Protein AF-G2HG05-F1 (afdb_monomer_lite)

Radius of gyration: 32.2 Å; chains: 1; bounding box: 58×94×89 Å

Organism: Pan troglodytes (NCBI:txid9598)

Secondary structure (DSSP, 8-state):
------------------S----------PPP-TTTSGGGS--SSPPPP-HHHHHHHHHHHHHHSPPHHHHHHHHHHHHHHHHHHHHHHH--TT----EEEEEEEHHHHHT---TT--EEEEEEEESS---HHHHHHHHHHHHHHHHHH-TTS--EEEEETTEEEEE-SS-EEEEEEE---GGG---

Foldseek 3Di:
DDDDDDDDDDDDDDDPDDPDPDDPPDDDDDDDDCVVPVVVPPDPDDDDDCPVVVVVVVVVCVQFAADPVLVVVLVVVVVLLCVLVVCCQVPVDPPPWHWDDKDWDDCNVVVNHTYPASETEMETATPDPPDLVSQVSVQVSSVVSSCVVPVPFDWDWDDDGQKIWIDGPRHIYIYGYDNDDPPPPDD

InterPro domains:
  IPR006561 DZF domain [PS51703] (24-187)
  IPR043519 Nucleotidyltransferase superfamily [G3DSA:3.30.460.10] (66-186)
  IPR043519 Nucleotidyltransferase superfamily [SSF81301] (61-150)
  IPR049401 DZF domain, N-terminal [PF07528] (22-157)
  IPR052134 Interleukin enhancer-binding factor 2 [PTHR46447] (1-173)

Structure (mmCIF, N/CA/C/O backbone):
data_AF-G2HG05-F1
#
_entry.id   AF-G2HG05-F1
#
loop_
_atom_site.group_PDB
_atom_site.id
_atom_site.type_symbol
_atom_site.label_atom_id
_atom_site.label_alt_id
_atom_site.label_comp_id
_atom_site.label_asym_id
_atom_site.label_entity_id
_atom_site.label_seq_id
_atom_site.pdbx_PDB_ins_code
_atom_site.Cartn_x
_atom_site.Cartn_y
_atom_site.Cartn_z
_atom_site.occupancy
_atom_site.B_iso_or_equiv
_atom_site.auth_seq_id
_atom_site.auth_comp_id
_atom_site.auth_asym_id
_atom_site.auth_atom_id
_atom_site.pdbx_PDB_model_num
ATOM 1 N N . MET A 1 1 ? -24.492 -73.299 -61.926 1.00 35.44 1 MET A N 1
ATOM 2 C CA . MET A 1 1 ? -25.380 -74.267 -61.246 1.00 35.44 1 MET A CA 1
ATOM 3 C C . MET A 1 1 ? -25.679 -73.757 -59.841 1.00 35.44 1 MET A C 1
ATOM 5 O O . MET A 1 1 ? -24.726 -73.378 -59.184 1.00 35.44 1 MET A O 1
ATOM 9 N N . ARG A 1 2 ? -26.974 -73.731 -59.462 1.00 42.47 2 ARG A N 1
ATOM 10 C CA . ARG A 1 2 ? -27.576 -73.927 -58.113 1.00 42.47 2 ARG A CA 1
ATOM 11 C C . ARG A 1 2 ? -26.837 -73.262 -56.928 1.00 42.47 2 ARG A C 1
ATOM 13 O O . ARG A 1 2 ? -25.759 -73.705 -56.580 1.00 42.47 2 ARG A O 1
ATOM 20 N N . GLY A 1 3 ? -27.307 -72.191 -56.284 1.00 41.72 3 GLY A N 1
ATOM 21 C CA . GLY A 1 3 ? -28.641 -71.964 -55.718 1.00 41.72 3 GLY A CA 1
ATOM 22 C C . GLY A 1 3 ? -28.739 -72.640 -54.348 1.00 41.72 3 GLY A C 1
ATOM 23 O O . GLY A 1 3 ? -28.665 -73.857 -54.333 1.00 41.72 3 GLY A O 1
ATOM 24 N N . ASP A 1 4 ? -28.892 -71.887 -53.249 1.00 38.62 4 ASP A N 1
ATOM 25 C CA . ASP A 1 4 ? -29.945 -72.129 -52.244 1.00 38.62 4 ASP A CA 1
ATOM 26 C C . ASP A 1 4 ? -30.027 -71.016 -51.177 1.00 38.62 4 ASP A C 1
ATOM 28 O O . ASP A 1 4 ? -29.078 -70.267 -50.946 1.00 38.62 4 ASP A O 1
ATOM 32 N N . ARG A 1 5 ? -31.214 -70.876 -50.582 1.00 47.53 5 ARG A N 1
ATOM 33 C CA . ARG A 1 5 ? -31.672 -69.792 -49.708 1.00 47.53 5 ARG A CA 1
ATOM 34 C C . ARG A 1 5 ? -31.581 -70.236 -48.249 1.00 47.53 5 ARG A C 1
ATOM 36 O O . ARG A 1 5 ? -32.078 -71.296 -47.900 1.00 47.53 5 ARG A O 1
ATOM 43 N N . GLY A 1 6 ? -31.135 -69.350 -47.363 1.00 38.06 6 GLY A N 1
ATOM 44 C CA . GLY A 1 6 ? -31.279 -69.515 -45.914 1.00 38.06 6 GLY A CA 1
ATOM 45 C C . GLY A 1 6 ? -32.012 -68.337 -45.281 1.00 38.06 6 GLY A C 1
ATOM 46 O O . GLY A 1 6 ? -31.393 -67.344 -44.919 1.00 38.06 6 GLY A O 1
ATOM 47 N N . ARG A 1 7 ? -33.341 -68.441 -45.160 1.00 43.47 7 ARG A N 1
ATOM 48 C CA . ARG A 1 7 ? -34.183 -67.584 -44.305 1.00 43.47 7 ARG A CA 1
ATOM 49 C C . ARG A 1 7 ? -33.842 -67.810 -42.823 1.00 43.47 7 ARG A C 1
ATOM 51 O O . ARG A 1 7 ? -33.751 -68.954 -42.398 1.00 43.47 7 ARG A O 1
ATOM 58 N N . GLY A 1 8 ? -33.844 -66.744 -42.022 1.00 35.66 8 GLY A N 1
ATOM 59 C CA . GLY A 1 8 ? -33.900 -66.818 -40.552 1.00 35.66 8 GLY A CA 1
ATOM 60 C C . GLY A 1 8 ? -33.729 -65.431 -39.929 1.00 35.66 8 GLY A C 1
ATOM 61 O O . GLY A 1 8 ? -32.616 -64.991 -39.710 1.00 35.66 8 GLY A O 1
ATOM 62 N N . ARG A 1 9 ? -34.765 -64.588 -39.892 1.00 38.72 9 ARG A N 1
ATOM 63 C CA . ARG A 1 9 ? -35.784 -64.515 -38.828 1.00 38.72 9 ARG A CA 1
ATOM 64 C C . ARG A 1 9 ? -35.220 -63.985 -37.500 1.00 38.72 9 ARG A C 1
ATOM 66 O O . ARG A 1 9 ? -34.841 -64.757 -36.635 1.00 38.72 9 ARG A O 1
ATOM 73 N N . GLY A 1 10 ? -35.358 -62.670 -37.332 1.00 35.34 10 GLY A N 1
ATOM 74 C CA . GLY A 1 10 ? -35.777 -62.063 -36.070 1.00 35.34 10 GLY A CA 1
ATOM 75 C C . GLY A 1 10 ? -34.684 -61.756 -35.053 1.00 35.34 10 GLY A C 1
ATOM 76 O O . GLY A 1 10 ? -33.939 -62.627 -34.629 1.00 35.34 10 GLY A O 1
ATOM 77 N N . GLY A 1 11 ? -34.716 -60.524 -34.550 1.00 39.59 11 GLY A N 1
ATOM 78 C CA . GLY A 1 11 ? -34.309 -60.278 -33.176 1.00 39.59 11 GLY A CA 1
ATOM 79 C C . GLY A 1 11 ? -33.431 -59.061 -32.969 1.00 39.59 11 GLY A C 1
ATOM 80 O O . GLY A 1 11 ? -32.230 -59.116 -33.174 1.00 39.59 11 GLY A O 1
ATOM 81 N N . ARG A 1 12 ? -34.069 -58.053 -32.370 1.00 40.53 12 ARG A N 1
ATOM 82 C CA . ARG A 1 12 ? -33.496 -57.122 -31.395 1.00 40.53 12 ARG A CA 1
ATOM 83 C C . ARG A 1 12 ? -32.657 -55.978 -31.960 1.00 40.53 12 ARG A C 1
ATOM 85 O O . ARG A 1 12 ? -31.471 -56.100 -32.231 1.00 40.53 12 ARG A O 1
ATOM 92 N N . PHE A 1 13 ? -33.307 -54.811 -31.960 1.00 46.28 13 PHE A N 1
ATOM 93 C CA . PHE A 1 13 ? -32.758 -53.596 -31.354 1.00 46.28 13 PHE A CA 1
ATOM 94 C C . PHE A 1 13 ? -31.700 -53.956 -30.299 1.00 46.28 13 PHE A C 1
ATOM 96 O O . PHE A 1 13 ? -32.028 -54.406 -29.202 1.00 46.28 13 PHE A O 1
ATOM 103 N N . GLY A 1 14 ? -30.436 -53.820 -30.680 1.00 39.88 14 GLY A N 1
ATOM 104 C CA . GLY A 1 14 ? -29.274 -54.052 -29.842 1.00 39.88 14 GLY A CA 1
ATOM 105 C C . GLY A 1 14 ? -28.436 -52.792 -29.880 1.00 39.88 14 GLY A C 1
ATOM 106 O O . GLY A 1 14 ? -27.963 -52.388 -30.940 1.00 39.88 14 GLY A O 1
ATOM 107 N N . SER A 1 15 ? -28.346 -52.148 -28.724 1.00 45.22 15 SER A N 1
ATOM 108 C CA . SER A 1 15 ? -27.563 -50.963 -28.417 1.00 45.22 15 SER A CA 1
ATOM 109 C C . SER A 1 15 ? -26.298 -50.822 -29.257 1.00 45.22 15 SER A C 1
ATOM 111 O O . SER A 1 15 ? -25.405 -51.667 -29.220 1.00 45.22 15 SER A O 1
ATOM 113 N N . ARG A 1 16 ? -26.169 -49.670 -29.918 1.00 45.47 16 ARG A N 1
ATOM 114 C CA . ARG A 1 16 ? -24.901 -49.151 -30.438 1.00 45.47 16 ARG A CA 1
ATOM 115 C C . ARG A 1 16 ? -24.043 -48.660 -29.259 1.00 45.47 16 ARG A C 1
ATOM 117 O O . ARG A 1 16 ? -23.723 -47.485 -29.157 1.00 45.47 16 ARG A O 1
ATOM 124 N N . GLY A 1 17 ? -23.750 -49.560 -28.322 1.00 46.75 17 GLY A N 1
ATOM 125 C CA . GLY A 1 17 ? -22.819 -49.368 -27.216 1.00 46.75 17 GLY A CA 1
ATOM 126 C C . GLY A 1 17 ? -21.464 -49.919 -27.629 1.00 46.75 17 GLY A C 1
ATOM 127 O O . GLY A 1 17 ? -21.162 -51.079 -27.366 1.00 46.75 17 GLY A O 1
ATOM 128 N N . GLY A 1 18 ? -20.691 -49.106 -28.350 1.00 51.41 18 GLY A N 1
ATOM 129 C CA . GLY A 1 18 ? -19.292 -49.408 -28.642 1.00 51.41 18 GLY A CA 1
ATOM 130 C C . GLY A 1 18 ? -18.450 -49.358 -27.358 1.00 51.41 18 GLY A C 1
ATOM 131 O O . GLY A 1 18 ? -18.747 -48.556 -26.469 1.00 51.41 18 GLY A O 1
ATOM 132 N N . PRO A 1 19 ? -17.422 -50.211 -27.233 1.00 45.59 19 PRO A N 1
ATOM 133 C CA . PRO A 1 19 ? -16.619 -50.317 -26.025 1.00 45.59 19 PRO A CA 1
ATOM 134 C C . PRO A 1 19 ? -15.774 -49.057 -25.818 1.00 45.59 19 PRO A C 1
ATOM 136 O O . PRO A 1 19 ? -15.070 -48.612 -26.720 1.00 45.59 19 PRO A O 1
ATOM 139 N N . GLY A 1 20 ? -15.818 -48.521 -24.599 1.00 51.06 20 GLY A N 1
ATOM 140 C CA . GLY A 1 20 ? -14.855 -47.531 -24.131 1.00 51.06 20 GLY A CA 1
ATOM 141 C C . GLY A 1 20 ? -15.237 -46.085 -24.423 1.00 51.06 20 GLY A C 1
ATOM 142 O O . GLY A 1 20 ? -14.506 -45.372 -25.106 1.00 51.06 20 GLY A O 1
ATOM 143 N N . GLY A 1 21 ? -16.302 -45.599 -23.779 1.00 55.38 21 GLY A N 1
ATOM 144 C CA . GLY A 1 21 ? -16.381 -44.196 -23.354 1.00 55.38 21 GLY A CA 1
ATOM 145 C C . GLY A 1 21 ? -15.314 -43.916 -22.292 1.00 55.38 21 GLY A C 1
ATOM 146 O O . GLY A 1 21 ? -15.632 -43.607 -21.149 1.00 55.38 21 GLY A O 1
ATOM 147 N N . GLY A 1 22 ? -14.048 -44.145 -22.645 1.00 59.91 22 GLY A N 1
ATOM 148 C CA . GLY A 1 22 ? -12.907 -43.843 -21.809 1.00 59.91 22 GLY A CA 1
ATOM 149 C C . GLY A 1 22 ? -12.876 -42.342 -21.599 1.00 59.91 22 GLY A C 1
ATOM 150 O O . GLY A 1 22 ? -12.977 -41.571 -22.556 1.00 59.91 22 GLY A O 1
ATOM 151 N N . PHE A 1 23 ? -12.773 -41.945 -20.338 1.00 65.25 23 PHE A N 1
ATOM 152 C CA . PHE A 1 23 ? -12.490 -40.581 -19.938 1.00 65.25 23 PHE A CA 1
ATOM 153 C C . PHE A 1 23 ? -11.287 -40.106 -20.764 1.00 65.25 23 PHE A C 1
ATOM 155 O O . PHE A 1 23 ? -10.186 -40.623 -20.588 1.00 65.25 23 PHE A O 1
ATOM 162 N N . ARG A 1 24 ? -11.490 -39.205 -21.734 1.00 67.94 24 ARG A N 1
ATOM 163 C CA . ARG A 1 24 ? -10.359 -38.558 -22.403 1.00 67.94 24 ARG A CA 1
ATOM 164 C C . ARG A 1 24 ? -9.772 -37.627 -21.350 1.00 67.94 24 ARG A C 1
ATOM 166 O O . ARG A 1 24 ? -10.478 -36.692 -20.967 1.00 67.94 24 ARG A O 1
ATOM 173 N N . PRO A 1 25 ? -8.564 -37.892 -20.823 1.00 72.12 25 PRO A N 1
ATOM 174 C CA . PRO A 1 25 ? -7.977 -36.983 -19.859 1.00 72.12 25 PRO A CA 1
ATOM 175 C C . PRO A 1 25 ? -7.876 -35.615 -20.526 1.00 72.12 25 PRO A C 1
ATOM 177 O O . PRO A 1 25 ? -7.467 -35.504 -21.684 1.00 72.12 25 PRO A O 1
ATOM 180 N N . PHE A 1 26 ? -8.327 -34.588 -19.813 1.00 78.44 26 PHE A N 1
ATOM 181 C CA . PHE A 1 26 ? -8.147 -33.215 -20.243 1.00 78.44 26 PHE A CA 1
ATOM 182 C C . PHE A 1 26 ? -6.648 -32.979 -20.432 1.00 78.44 26 PHE A C 1
ATOM 184 O O . PHE A 1 26 ? -5.872 -33.114 -19.488 1.00 78.44 26 PHE A O 1
ATOM 191 N N . VAL A 1 27 ? -6.250 -32.674 -21.663 1.00 77.62 27 VAL A N 1
ATOM 192 C CA . VAL A 1 27 ? -4.895 -32.227 -21.966 1.00 77.62 27 VAL A CA 1
ATOM 193 C C . VAL A 1 27 ? -4.956 -30.702 -21.974 1.00 77.62 27 VAL A C 1
ATOM 195 O O . VAL A 1 27 ? -5.515 -30.146 -22.924 1.00 77.62 27 VAL A O 1
ATOM 198 N N . PRO A 1 28 ? -4.469 -30.012 -20.925 1.00 82.44 28 PRO A N 1
ATOM 199 C CA . PRO A 1 28 ? -4.431 -28.557 -20.924 1.00 82.44 28 PRO A CA 1
ATOM 200 C C . PRO A 1 28 ? -3.594 -28.075 -22.106 1.00 82.44 28 PRO A C 1
ATOM 202 O O . PRO A 1 28 ? -2.406 -28.377 -22.209 1.00 82.44 28 PRO A O 1
ATOM 205 N N . HIS A 1 29 ? -4.223 -27.332 -23.013 1.00 83.44 29 HIS A N 1
ATOM 206 C CA . HIS A 1 29 ? -3.517 -26.678 -24.101 1.00 83.44 29 HIS A CA 1
ATOM 207 C C . HIS A 1 29 ? -2.896 -25.385 -23.569 1.00 83.44 29 HIS A C 1
ATOM 209 O O . HIS A 1 29 ? -3.580 -24.370 -23.439 1.00 83.44 29 HIS A O 1
ATOM 215 N N . ILE A 1 30 ? -1.603 -25.424 -23.257 1.00 86.44 30 ILE A N 1
ATOM 216 C CA . ILE A 1 30 ? -0.835 -24.234 -22.885 1.00 86.44 30 ILE A CA 1
ATOM 217 C C . ILE A 1 30 ? -0.480 -23.492 -24.183 1.00 86.44 30 ILE A C 1
ATOM 219 O O . ILE A 1 30 ? 0.122 -24.103 -25.071 1.00 86.44 30 ILE A O 1
ATOM 223 N N . PRO A 1 31 ? -0.881 -22.217 -24.353 1.00 91.94 31 PRO A N 1
ATOM 224 C CA . PRO A 1 31 ? -0.479 -21.428 -25.510 1.00 91.94 31 PRO A CA 1
ATOM 225 C C . PRO A 1 31 ? 1.043 -21.341 -25.623 1.00 91.94 31 PRO A C 1
ATOM 227 O O . PRO A 1 31 ? 1.758 -21.381 -24.625 1.00 91.94 31 PRO A O 1
ATOM 230 N N . PHE A 1 32 ? 1.532 -21.203 -26.850 1.00 93.31 32 PHE A N 1
ATOM 231 C CA . PHE A 1 32 ? 2.953 -20.996 -27.084 1.00 93.31 32 PHE A CA 1
ATOM 232 C C . PHE A 1 32 ? 3.432 -19.683 -26.441 1.00 93.31 32 PHE A C 1
ATOM 234 O O . PHE A 1 32 ? 2.845 -18.629 -26.686 1.00 93.31 32 PHE A O 1
ATOM 241 N N . ASP A 1 33 ? 4.529 -19.758 -25.686 1.00 94.44 33 ASP A N 1
ATOM 242 C CA . ASP A 1 33 ? 5.284 -18.621 -25.160 1.00 94.44 33 ASP A CA 1
ATOM 243 C C . ASP A 1 33 ? 6.766 -18.822 -25.501 1.00 94.44 33 ASP A C 1
ATOM 245 O O . ASP A 1 33 ? 7.372 -19.842 -25.155 1.00 94.44 33 ASP A O 1
ATOM 249 N N . PHE A 1 34 ? 7.346 -17.846 -26.199 1.00 93.12 34 PHE A N 1
ATOM 250 C CA . PHE A 1 34 ? 8.739 -17.878 -26.630 1.00 93.12 34 PHE A CA 1
ATOM 251 C C . PHE A 1 34 ? 9.709 -17.959 -25.444 1.00 93.12 34 PHE A C 1
ATOM 253 O O . PHE A 1 34 ? 10.674 -18.718 -25.500 1.00 93.12 34 PHE A O 1
ATOM 260 N N . TYR A 1 35 ? 9.435 -17.241 -24.351 1.00 91.94 35 TYR A N 1
ATOM 261 C CA . TYR A 1 35 ? 10.344 -17.179 -23.204 1.00 91.94 35 TYR A CA 1
ATOM 262 C C . TYR A 1 35 ? 10.382 -18.489 -22.406 1.00 91.94 35 TYR A C 1
ATOM 264 O O . TYR A 1 35 ? 11.385 -18.789 -21.764 1.00 91.94 35 TYR A O 1
ATOM 272 N N . LEU A 1 36 ? 9.336 -19.318 -22.490 1.00 92.75 36 LEU A N 1
ATOM 273 C CA . LEU A 1 36 ? 9.316 -20.644 -21.858 1.00 92.75 36 LEU A CA 1
ATOM 274 C C . LEU A 1 36 ? 10.125 -21.696 -22.629 1.00 92.75 36 LEU A C 1
ATOM 276 O O . LEU A 1 36 ? 10.440 -22.751 -22.081 1.00 92.75 36 LEU A O 1
ATOM 280 N N . CYS A 1 37 ? 10.451 -21.442 -23.898 1.00 92.31 37 CYS A N 1
ATOM 281 C CA . CYS A 1 37 ? 11.123 -22.409 -24.764 1.00 92.31 37 CYS A CA 1
ATOM 282 C C . CYS A 1 37 ? 12.269 -21.801 -25.581 1.00 92.31 37 CYS A C 1
ATOM 284 O O . CYS A 1 37 ? 12.620 -22.330 -26.633 1.00 92.31 37 CYS A O 1
ATOM 286 N N . GLU A 1 38 ? 12.902 -20.738 -25.082 1.00 91.75 38 GLU A N 1
ATOM 287 C CA . GLU A 1 38 ? 13.953 -19.999 -25.795 1.00 91.75 38 GLU A CA 1
ATOM 288 C C . GLU A 1 38 ? 15.099 -20.907 -26.285 1.00 91.75 38 GLU A C 1
ATOM 290 O O . GLU A 1 38 ? 15.589 -20.754 -27.403 1.00 91.75 38 GLU A O 1
ATOM 295 N N . MET A 1 39 ? 15.451 -21.942 -25.511 1.00 91.06 39 MET A N 1
ATOM 296 C CA . MET A 1 39 ? 16.469 -22.941 -25.877 1.00 91.06 39 MET A CA 1
ATOM 297 C C . MET A 1 39 ? 16.131 -23.736 -27.148 1.00 91.06 39 MET A C 1
ATOM 299 O O . MET A 1 39 ? 17.035 -24.209 -27.836 1.00 91.06 39 MET A O 1
ATOM 303 N N . ALA A 1 40 ? 14.843 -23.898 -27.463 1.00 94.88 40 ALA A N 1
ATOM 304 C CA . ALA A 1 40 ? 14.381 -24.557 -28.684 1.00 94.88 40 ALA A CA 1
ATOM 305 C C . ALA A 1 40 ? 14.414 -23.622 -29.907 1.00 94.88 40 ALA A C 1
ATOM 307 O O . ALA A 1 40 ? 14.328 -24.097 -31.040 1.00 94.88 40 ALA A O 1
ATOM 308 N N . PHE A 1 41 ? 14.571 -22.311 -29.693 1.00 93.44 41 PHE A N 1
ATOM 309 C CA . PHE A 1 41 ? 14.588 -21.279 -30.730 1.00 93.44 41 PHE A CA 1
ATOM 310 C C . PHE A 1 41 ? 15.875 -20.441 -30.658 1.00 93.44 41 PHE A C 1
ATOM 312 O O . PHE A 1 41 ? 15.818 -19.231 -30.415 1.00 93.44 41 PHE A O 1
ATOM 319 N N . PRO A 1 42 ? 17.053 -21.052 -30.898 1.00 92.81 42 PRO A N 1
ATOM 320 C CA . PRO A 1 42 ? 18.305 -20.314 -30.908 1.00 92.81 42 PRO A CA 1
ATOM 321 C C . PRO A 1 42 ? 18.261 -19.219 -31.977 1.00 92.81 42 PRO A C 1
ATOM 323 O O . PRO A 1 42 ? 17.926 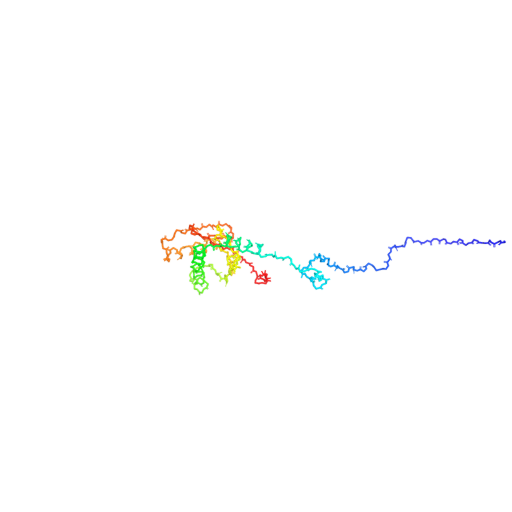-19.460 -33.143 1.00 92.81 42 PRO A O 1
ATOM 326 N N . ARG A 1 43 ? 18.606 -17.990 -31.584 1.00 91.69 43 ARG A N 1
ATOM 327 C CA . ARG A 1 43 ? 18.620 -16.863 -32.515 1.00 91.69 43 ARG A CA 1
ATOM 328 C C . ARG A 1 43 ? 19.720 -17.058 -33.555 1.00 91.69 43 ARG A C 1
ATOM 330 O O . ARG A 1 43 ? 20.879 -17.279 -33.225 1.00 91.69 43 ARG A O 1
ATOM 337 N N . VAL A 1 44 ? 19.357 -16.897 -34.824 1.00 95.12 44 VAL A N 1
ATOM 338 C CA . VAL A 1 44 ? 20.303 -16.969 -35.953 1.00 95.12 44 VAL A CA 1
ATOM 339 C C . VAL A 1 44 ? 21.169 -15.704 -36.053 1.00 95.12 44 VAL A C 1
ATOM 341 O O . VAL A 1 44 ? 22.257 -15.728 -36.620 1.00 95.12 44 VAL A O 1
ATOM 344 N N . LYS A 1 45 ? 20.693 -14.584 -35.499 1.00 94.62 45 LYS A N 1
ATOM 345 C CA . LYS A 1 45 ? 21.418 -13.312 -35.395 1.00 94.62 45 LYS A CA 1
ATOM 346 C C . LYS A 1 45 ? 21.337 -12.803 -33.954 1.00 94.62 45 LYS A C 1
ATOM 348 O O . LYS A 1 45 ? 20.329 -13.080 -33.302 1.00 94.62 45 LYS A O 1
ATOM 353 N N . PRO A 1 46 ? 22.336 -12.047 -33.468 1.00 92.94 46 PRO A N 1
ATOM 354 C CA . PRO A 1 46 ? 22.251 -11.399 -32.164 1.00 92.94 46 PRO A CA 1
ATOM 355 C C . PRO A 1 46 ? 20.963 -10.586 -32.012 1.00 92.94 46 PRO A C 1
ATOM 357 O O . PRO A 1 46 ? 20.411 -10.091 -33.002 1.00 92.94 46 PRO A O 1
ATOM 360 N N . ALA A 1 47 ? 20.481 -10.466 -30.774 1.00 91.19 47 ALA A N 1
ATOM 361 C CA . ALA A 1 47 ? 19.357 -9.590 -30.478 1.00 91.19 47 ALA A CA 1
ATOM 362 C C . ALA A 1 47 ? 19.699 -8.138 -30.876 1.00 91.19 47 ALA A C 1
ATOM 364 O O . ALA A 1 47 ? 20.870 -7.750 -30.795 1.00 91.19 47 ALA A O 1
ATOM 365 N N . PRO A 1 48 ? 18.711 -7.350 -31.332 1.00 94.12 48 PRO A N 1
ATOM 366 C CA . PRO A 1 48 ? 18.902 -5.922 -31.550 1.00 94.12 48 PRO A CA 1
ATOM 367 C C . PRO A 1 48 ? 19.368 -5.219 -30.272 1.00 94.12 48 PRO A C 1
ATOM 369 O O . PRO A 1 48 ? 19.093 -5.679 -29.166 1.00 94.12 48 PRO A O 1
ATOM 372 N N . ASP A 1 49 ? 20.047 -4.087 -30.435 1.00 95.88 49 ASP A N 1
ATOM 373 C CA . ASP A 1 49 ? 20.332 -3.206 -29.308 1.00 95.88 49 ASP A CA 1
ATOM 374 C C . ASP A 1 49 ? 19.033 -2.532 -28.836 1.00 95.88 49 ASP A C 1
ATOM 376 O O . ASP A 1 49 ? 18.404 -1.775 -29.578 1.00 95.88 49 ASP A O 1
ATOM 380 N N . GLU A 1 50 ? 18.633 -2.827 -27.601 1.00 96.69 50 GLU A N 1
ATOM 381 C CA . GLU A 1 50 ? 17.425 -2.301 -26.957 1.00 96.69 50 GLU A CA 1
ATOM 382 C C . GLU A 1 50 ? 17.751 -1.256 -25.876 1.00 96.69 50 GLU A C 1
ATOM 384 O O . GLU A 1 50 ? 16.918 -0.974 -25.012 1.00 96.69 50 GLU A O 1
ATOM 389 N N . THR A 1 51 ? 18.946 -0.653 -25.907 1.00 97.69 51 THR A N 1
ATOM 390 C CA . THR A 1 51 ? 19.373 0.343 -24.907 1.00 97.69 51 THR A CA 1
ATOM 391 C C . THR A 1 51 ? 18.383 1.507 -24.797 1.00 97.69 51 THR A C 1
ATOM 393 O O . THR A 1 51 ? 17.911 1.816 -23.704 1.00 97.69 51 THR A O 1
ATOM 396 N N . SER A 1 52 ? 17.968 2.096 -25.923 1.00 97.25 52 SER A N 1
ATOM 397 C CA . SER A 1 52 ? 17.014 3.219 -25.933 1.00 97.25 52 SER A CA 1
ATOM 398 C C . SER A 1 52 ? 15.626 2.835 -25.407 1.00 97.25 52 SER A C 1
ATOM 400 O O . SER A 1 52 ? 14.975 3.620 -24.716 1.00 97.25 52 SER A O 1
ATOM 402 N N . PHE A 1 53 ? 15.172 1.614 -25.701 1.00 97.31 53 PHE A N 1
ATOM 403 C CA . PHE A 1 53 ? 13.912 1.089 -25.182 1.00 97.31 53 PHE A CA 1
ATOM 404 C C . PHE A 1 53 ? 13.998 0.855 -23.669 1.00 97.31 53 PHE A C 1
ATOM 406 O O . PHE A 1 53 ? 13.103 1.263 -22.928 1.00 97.31 53 PHE A O 1
ATOM 413 N N . SER A 1 54 ? 15.110 0.290 -23.202 1.00 97.88 54 SER A N 1
ATOM 414 C CA . SER A 1 54 ? 15.383 0.062 -21.781 1.00 97.88 54 SER A CA 1
ATOM 415 C C . SER A 1 54 ? 15.416 1.376 -20.995 1.00 97.88 54 SER A C 1
ATOM 417 O O . SER A 1 54 ? 14.778 1.494 -19.949 1.00 97.88 54 SER A O 1
ATOM 419 N N . GLU A 1 55 ? 16.081 2.405 -21.522 1.00 98.19 55 GLU A N 1
ATOM 420 C CA . GLU A 1 55 ? 16.099 3.749 -20.932 1.00 98.19 55 GLU A CA 1
ATOM 421 C C . GLU A 1 55 ? 14.701 4.378 -20.876 1.00 98.19 55 GLU A C 1
ATOM 423 O O . GLU A 1 55 ? 14.324 4.965 -19.858 1.00 98.19 55 GLU A O 1
ATOM 428 N N . ALA A 1 56 ? 13.896 4.223 -21.933 1.00 98.25 56 ALA A N 1
ATOM 429 C CA . ALA A 1 56 ? 12.523 4.720 -21.961 1.00 98.25 56 ALA A CA 1
ATOM 430 C C . ALA A 1 56 ? 11.634 4.032 -20.910 1.00 98.25 56 ALA A C 1
ATOM 432 O O . ALA A 1 56 ? 10.834 4.706 -20.254 1.00 98.25 56 ALA A O 1
ATOM 433 N N . LEU A 1 57 ? 11.796 2.719 -20.703 1.00 98.19 57 LEU A N 1
ATOM 434 C CA . LEU A 1 57 ? 11.099 1.974 -19.649 1.00 98.19 57 LEU A CA 1
ATOM 435 C C . LEU A 1 57 ? 11.500 2.463 -18.253 1.00 98.19 57 LEU A C 1
ATOM 437 O O . LEU A 1 57 ? 10.630 2.699 -17.413 1.00 98.19 57 LEU A O 1
ATOM 441 N N . LEU A 1 58 ? 12.797 2.669 -18.011 1.00 97.75 58 LEU A N 1
ATOM 442 C CA . LEU A 1 58 ? 13.292 3.185 -16.732 1.00 97.75 58 LEU A CA 1
ATOM 443 C C . LEU A 1 58 ? 12.779 4.597 -16.453 1.00 97.75 58 LEU A C 1
ATOM 445 O O . LEU A 1 58 ? 12.306 4.867 -15.349 1.00 97.75 58 LEU A O 1
ATOM 449 N N . LYS A 1 59 ? 12.806 5.478 -17.458 1.00 97.88 59 LYS A N 1
ATOM 450 C CA . LYS A 1 59 ? 12.246 6.826 -17.348 1.00 97.88 59 LYS A CA 1
ATOM 451 C C . LYS A 1 59 ? 10.755 6.778 -17.032 1.00 97.88 59 LYS A C 1
ATOM 453 O O . LYS A 1 59 ? 10.298 7.446 -16.112 1.00 97.88 59 LYS A O 1
ATOM 458 N N . ARG A 1 60 ? 9.995 5.934 -17.736 1.00 97.88 60 ARG A N 1
ATOM 459 C CA . ARG A 1 60 ? 8.559 5.795 -17.483 1.00 97.88 60 ARG A CA 1
ATOM 460 C C . ARG A 1 60 ? 8.273 5.273 -16.077 1.00 97.88 60 ARG A C 1
ATOM 462 O O . ARG A 1 60 ? 7.316 5.725 -15.456 1.00 97.88 60 ARG A O 1
ATOM 469 N N . ASN A 1 61 ? 9.092 4.354 -15.574 1.00 95.94 61 ASN A N 1
ATOM 470 C CA . ASN A 1 61 ? 8.985 3.871 -14.203 1.00 95.94 61 ASN A CA 1
ATOM 471 C C . ASN A 1 61 ? 9.264 4.989 -13.186 1.00 95.94 61 ASN A C 1
ATOM 473 O O . ASN A 1 61 ? 8.522 5.121 -12.221 1.00 95.94 61 ASN A O 1
ATOM 477 N N . GLN A 1 62 ? 10.274 5.831 -13.420 1.00 95.75 62 GLN A N 1
ATOM 478 C CA . GLN A 1 62 ? 10.548 7.000 -12.572 1.00 95.75 62 GLN A CA 1
ATOM 479 C C . GLN A 1 62 ? 9.387 8.002 -12.580 1.00 95.75 62 GLN A C 1
ATOM 481 O O . GLN A 1 62 ? 8.999 8.478 -11.519 1.00 95.75 62 GLN A O 1
ATOM 486 N N . ASP A 1 63 ? 8.792 8.264 -13.748 1.00 95.75 63 ASP A N 1
ATOM 487 C CA . ASP A 1 63 ? 7.640 9.166 -13.889 1.00 95.75 63 ASP A CA 1
ATOM 488 C C . ASP A 1 63 ? 6.382 8.639 -13.175 1.00 95.75 63 ASP A C 1
ATOM 490 O O . ASP A 1 63 ? 5.499 9.413 -12.811 1.00 95.75 63 ASP A O 1
ATOM 494 N N . LEU A 1 64 ? 6.262 7.315 -13.027 1.00 96.56 64 LEU A N 1
ATOM 495 C CA . LEU A 1 64 ? 5.135 6.661 -12.363 1.00 96.56 64 LEU A CA 1
ATOM 496 C C . LEU A 1 64 ? 5.391 6.388 -10.879 1.00 96.56 64 LEU A C 1
ATOM 498 O O . LEU A 1 64 ? 4.426 6.194 -10.138 1.00 96.56 64 LEU A O 1
ATOM 502 N N . ALA A 1 65 ? 6.646 6.355 -10.437 1.00 94.75 65 ALA A N 1
ATOM 503 C CA . ALA A 1 65 ? 7.001 6.045 -9.061 1.00 94.75 65 ALA A CA 1
ATOM 504 C C . ALA A 1 65 ? 6.559 7.172 -8.106 1.00 94.75 65 ALA A C 1
ATOM 506 O O . ALA A 1 65 ? 6.709 8.350 -8.436 1.00 94.75 65 ALA A O 1
ATOM 507 N N . PRO A 1 66 ? 6.043 6.850 -6.905 1.00 95.62 66 PRO A N 1
ATOM 508 C CA . PRO A 1 66 ? 5.676 7.858 -5.920 1.00 95.62 66 PRO A CA 1
ATOM 509 C C . PRO A 1 66 ? 6.894 8.686 -5.520 1.00 95.62 66 PRO A C 1
ATOM 511 O O . PRO A 1 66 ? 7.970 8.133 -5.268 1.00 95.62 66 PRO A O 1
ATOM 514 N N . ASN A 1 67 ? 6.720 10.000 -5.410 1.00 94.94 67 ASN A N 1
ATOM 515 C CA . ASN A 1 67 ? 7.804 10.890 -5.001 1.00 94.94 67 ASN A CA 1
ATOM 516 C C . ASN A 1 67 ? 8.125 10.747 -3.497 1.00 94.94 67 ASN A C 1
ATOM 518 O O . ASN A 1 67 ? 7.351 10.180 -2.724 1.00 94.94 67 ASN A O 1
ATOM 522 N N . SER A 1 68 ? 9.258 11.294 -3.046 1.00 94.12 68 SER A N 1
ATOM 523 C CA . SER A 1 68 ? 9.707 11.148 -1.650 1.00 94.12 68 SER A CA 1
ATOM 524 C C . SER A 1 68 ? 8.718 11.707 -0.618 1.00 94.12 68 SER A C 1
ATOM 526 O O . SER A 1 68 ? 8.620 11.178 0.488 1.00 94.12 68 SER A O 1
ATOM 528 N N . ALA A 1 69 ? 7.964 12.756 -0.961 1.00 93.25 69 ALA A N 1
ATOM 529 C CA . ALA A 1 69 ? 6.957 13.329 -0.069 1.00 93.25 69 ALA A CA 1
ATOM 530 C C . ALA A 1 69 ? 5.717 12.424 0.044 1.00 93.25 69 ALA A C 1
ATOM 532 O O . ALA A 1 69 ? 5.184 12.226 1.139 1.00 93.25 69 ALA A O 1
ATOM 533 N N . GLU A 1 70 ? 5.281 11.825 -1.067 1.00 91.38 70 GLU A N 1
ATOM 534 C CA . GLU A 1 70 ? 4.216 10.819 -1.093 1.00 91.38 70 GLU A CA 1
ATOM 535 C C . GLU A 1 70 ? 4.611 9.603 -0.249 1.00 91.38 70 GLU A C 1
ATOM 537 O O . GLU A 1 70 ? 3.857 9.217 0.642 1.00 91.38 70 GLU A O 1
ATOM 542 N N . GLN A 1 71 ? 5.826 9.080 -0.441 1.00 92.25 71 GLN A N 1
ATOM 543 C CA . GLN A 1 71 ? 6.354 7.945 0.325 1.00 92.25 71 GLN A CA 1
ATOM 544 C C . GLN A 1 71 ? 6.426 8.236 1.830 1.00 92.25 71 GLN A C 1
ATOM 546 O O . GLN A 1 71 ? 5.965 7.432 2.641 1.00 92.25 71 GLN A O 1
ATOM 551 N N . ALA A 1 72 ? 6.962 9.395 2.220 1.00 93.94 72 ALA A N 1
ATOM 552 C CA . ALA A 1 72 ? 7.073 9.769 3.627 1.00 93.94 72 ALA A CA 1
ATOM 553 C C . ALA A 1 72 ? 5.697 9.962 4.285 1.00 93.94 72 ALA A C 1
ATOM 555 O O . ALA A 1 72 ? 5.471 9.504 5.407 1.00 93.94 72 ALA A O 1
ATOM 556 N N . SER A 1 73 ? 4.760 10.611 3.586 1.00 91.81 73 SER A N 1
ATOM 557 C CA . SER A 1 73 ? 3.417 10.867 4.117 1.00 91.81 73 SER A CA 1
ATOM 558 C C . SER A 1 73 ? 2.609 9.584 4.313 1.00 91.81 73 SER A C 1
ATOM 560 O O . SER A 1 73 ? 1.954 9.438 5.347 1.00 91.81 73 SER A O 1
ATOM 562 N N . ILE A 1 74 ? 2.677 8.625 3.382 1.00 92.44 74 ILE A N 1
ATOM 563 C CA . ILE A 1 74 ? 1.982 7.344 3.558 1.00 92.44 74 ILE A CA 1
ATOM 564 C C . ILE A 1 74 ? 2.649 6.479 4.620 1.00 92.44 74 ILE A C 1
ATOM 566 O O . ILE A 1 74 ? 1.944 5.934 5.466 1.00 92.44 74 ILE A O 1
ATOM 570 N N . LEU A 1 75 ? 3.984 6.419 4.655 1.00 93.50 75 LEU A N 1
ATOM 571 C CA . LEU A 1 75 ? 4.717 5.682 5.683 1.00 93.50 75 LEU A CA 1
ATOM 572 C C . LEU A 1 75 ? 4.364 6.192 7.085 1.00 93.50 75 LEU A C 1
ATOM 574 O O . LEU A 1 75 ? 4.103 5.388 7.982 1.00 93.50 75 LEU A O 1
ATOM 578 N N . SER A 1 76 ? 4.306 7.514 7.263 1.00 91.94 76 SER A N 1
ATOM 579 C CA . SER A 1 76 ? 3.906 8.144 8.524 1.00 91.94 76 SER A CA 1
ATOM 580 C C . SER A 1 76 ? 2.498 7.712 8.944 1.00 91.94 76 SER A C 1
ATOM 582 O O . SER A 1 76 ? 2.329 7.132 10.019 1.00 91.94 76 SER A O 1
ATOM 584 N N . LEU A 1 77 ? 1.498 7.897 8.072 1.00 90.12 77 LEU A N 1
ATOM 585 C CA . LEU A 1 77 ? 0.104 7.547 8.367 1.00 90.12 77 LEU A CA 1
ATOM 586 C C . LEU A 1 77 ? -0.052 6.055 8.701 1.00 90.12 77 LEU A C 1
ATOM 588 O O . LEU A 1 77 ? -0.665 5.692 9.705 1.00 90.12 77 LEU A O 1
ATOM 592 N N . VAL A 1 78 ? 0.546 5.192 7.881 1.00 92.12 78 VAL A N 1
ATOM 593 C CA . VAL A 1 78 ? 0.525 3.733 8.035 1.00 92.12 78 VAL A CA 1
ATOM 594 C C . VAL A 1 78 ? 1.163 3.300 9.356 1.00 92.12 78 VAL A C 1
ATOM 596 O O . VAL A 1 78 ? 0.651 2.392 10.013 1.00 92.12 78 VAL A O 1
ATOM 599 N N . THR A 1 79 ? 2.250 3.953 9.768 1.00 93.12 79 THR A N 1
ATOM 600 C CA . THR A 1 79 ? 2.948 3.649 11.024 1.00 93.12 79 THR A CA 1
ATOM 601 C C . THR A 1 79 ? 2.129 4.069 12.240 1.00 93.12 79 THR A C 1
ATOM 603 O O . THR A 1 79 ? 1.948 3.263 13.150 1.00 93.12 79 THR A O 1
ATOM 606 N N . LYS A 1 80 ? 1.568 5.287 12.246 1.00 91.69 80 LYS A N 1
ATOM 607 C CA . LYS A 1 80 ? 0.715 5.762 13.351 1.00 91.69 80 LYS A CA 1
ATOM 608 C C . LYS A 1 80 ? -0.492 4.847 13.551 1.00 91.69 80 LYS A C 1
ATOM 610 O O . LYS A 1 80 ? -0.781 4.415 14.664 1.00 91.69 80 LYS A O 1
ATOM 615 N N . ILE A 1 81 ? -1.149 4.497 12.449 1.00 91.56 81 ILE A N 1
ATOM 616 C CA . ILE A 1 81 ? -2.261 3.550 12.433 1.00 91.56 81 ILE A CA 1
ATOM 617 C C . ILE A 1 81 ? -1.849 2.186 12.994 1.00 91.56 81 ILE A C 1
ATOM 619 O O . ILE A 1 81 ? -2.586 1.621 13.799 1.00 91.56 81 ILE A O 1
ATOM 623 N N . ASN A 1 82 ? -0.700 1.653 12.557 1.00 91.62 82 ASN A N 1
ATOM 624 C CA . ASN A 1 82 ? -0.174 0.378 13.049 1.00 91.62 82 ASN A CA 1
ATOM 625 C C . ASN A 1 82 ? -0.072 0.394 14.563 1.00 91.62 82 ASN A C 1
ATOM 627 O O . ASN A 1 82 ? -0.660 -0.451 15.217 1.00 91.62 82 ASN A O 1
ATOM 631 N N . ASN A 1 83 ? 0.583 1.415 15.106 1.00 93.19 83 ASN A N 1
ATOM 632 C CA . ASN A 1 83 ? 0.814 1.507 16.538 1.00 93.19 83 ASN A CA 1
ATOM 633 C 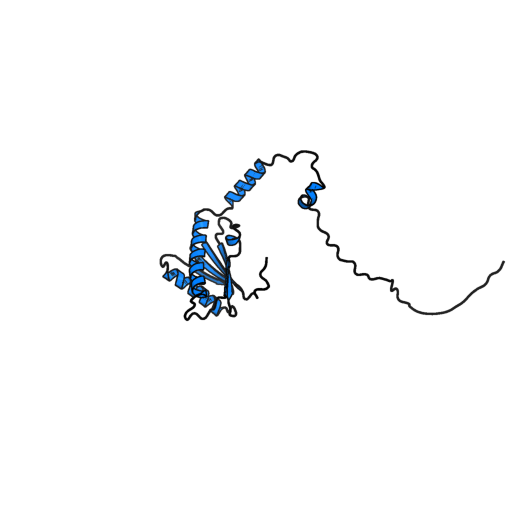C . ASN A 1 83 ? -0.504 1.539 17.323 1.00 93.19 83 ASN A C 1
ATOM 635 O O . ASN A 1 83 ? -0.618 0.903 18.366 1.00 93.19 83 ASN A O 1
ATOM 639 N N . VAL A 1 84 ? -1.519 2.254 16.825 1.00 92.81 84 VAL A N 1
ATOM 640 C CA . VAL A 1 84 ? -2.844 2.277 17.462 1.00 92.81 84 VAL A CA 1
ATOM 641 C C . VAL A 1 84 ? -3.491 0.892 17.439 1.00 92.81 84 VAL A C 1
ATOM 643 O O . VAL A 1 84 ? -3.982 0.433 18.466 1.00 92.81 84 VAL A O 1
ATOM 646 N N . ILE A 1 85 ? -3.481 0.216 16.292 1.00 92.50 85 ILE A N 1
ATOM 647 C CA . ILE A 1 85 ? -4.085 -1.110 16.131 1.00 92.50 85 ILE A CA 1
ATOM 648 C C . ILE A 1 85 ? -3.341 -2.171 16.948 1.00 92.50 85 ILE A C 1
ATOM 650 O O . ILE A 1 85 ? -3.987 -2.948 17.644 1.00 92.50 85 ILE A O 1
ATOM 654 N N . ASP A 1 86 ? -2.011 -2.181 16.915 1.00 93.12 86 ASP A N 1
ATOM 655 C CA . ASP A 1 86 ? -1.174 -3.119 17.667 1.00 93.12 86 ASP A CA 1
ATOM 656 C C . ASP A 1 86 ? -1.411 -2.966 19.177 1.00 93.12 86 ASP A C 1
ATOM 658 O O . ASP A 1 86 ? -1.557 -3.954 19.899 1.00 93.12 86 ASP A O 1
ATOM 662 N N . ASN A 1 87 ? -1.575 -1.727 19.654 1.00 92.88 87 ASN A N 1
ATOM 663 C CA . ASN A 1 87 ? -1.964 -1.465 21.038 1.00 92.88 87 ASN A CA 1
ATOM 664 C C . ASN A 1 87 ? -3.369 -1.995 21.362 1.00 92.88 87 ASN A C 1
ATOM 666 O O . ASN A 1 87 ? -3.568 -2.539 22.445 1.00 92.88 87 ASN A O 1
ATOM 670 N N . LEU A 1 88 ? -4.336 -1.877 20.444 1.00 91.75 88 LEU A N 1
ATOM 671 C CA . LEU A 1 88 ? -5.684 -2.435 20.630 1.00 91.75 88 LEU A CA 1
ATOM 672 C C . LEU A 1 88 ? -5.694 -3.972 20.614 1.00 91.75 88 LEU A C 1
ATOM 674 O O . LEU A 1 88 ? -6.541 -4.570 21.274 1.00 91.75 88 LEU A O 1
ATOM 678 N N . ILE A 1 89 ? -4.761 -4.615 19.904 1.00 91.56 89 ILE A N 1
ATOM 679 C CA . ILE A 1 89 ? -4.593 -6.077 19.917 1.00 91.56 89 ILE A CA 1
ATOM 680 C C . ILE A 1 89 ? -4.074 -6.546 21.283 1.00 91.56 89 ILE A C 1
ATOM 682 O O . ILE A 1 89 ? -4.609 -7.498 21.852 1.00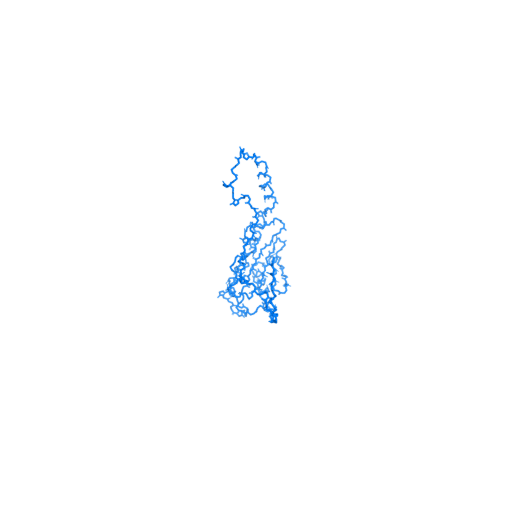 91.56 89 ILE A O 1
ATOM 686 N N . VAL A 1 90 ? -3.038 -5.888 21.817 1.00 92.44 90 VAL A N 1
ATOM 687 C CA . VAL A 1 90 ? -2.365 -6.312 23.060 1.00 92.44 90 VAL A CA 1
ATOM 688 C C . VAL A 1 90 ? -3.120 -5.860 24.315 1.00 92.44 90 VAL A C 1
ATOM 690 O O . VAL A 1 90 ? -3.185 -6.596 25.299 1.00 92.44 90 VAL A O 1
ATOM 693 N N . ALA A 1 91 ? -3.697 -4.659 24.293 1.00 91.31 91 ALA A N 1
ATOM 694 C CA . ALA A 1 91 ? -4.354 -4.029 25.434 1.00 91.31 91 ALA A CA 1
ATOM 695 C C . ALA A 1 91 ? -5.688 -3.368 25.020 1.00 91.31 91 ALA A C 1
ATOM 697 O O . ALA A 1 91 ? -5.798 -2.139 25.007 1.00 91.31 91 ALA A O 1
ATOM 698 N N . PRO A 1 92 ? -6.736 -4.161 24.722 1.00 87.12 92 PRO A N 1
ATOM 699 C CA . PRO A 1 92 ? -8.036 -3.628 24.302 1.00 87.12 92 PRO A CA 1
ATOM 700 C C . PRO A 1 92 ? -8.768 -2.853 25.414 1.00 87.12 92 PRO A C 1
ATOM 702 O O . PRO A 1 92 ? -9.622 -2.012 25.133 1.00 87.12 92 PRO A O 1
ATOM 705 N N . GLY A 1 93 ? -8.443 -3.097 26.689 1.00 87.56 93 GLY A N 1
ATOM 706 C CA . GLY A 1 93 ? -9.110 -2.448 27.820 1.00 87.56 93 GLY A CA 1
ATOM 707 C C . GLY A 1 93 ? -10.611 -2.754 27.843 1.00 87.56 93 GLY A C 1
ATOM 708 O O . GLY A 1 93 ? -11.004 -3.916 27.868 1.00 87.56 93 GLY A O 1
ATOM 709 N N . THR A 1 94 ? -11.445 -1.712 27.833 1.00 86.75 94 THR A N 1
ATOM 710 C CA . THR A 1 94 ? -12.917 -1.812 27.770 1.00 86.75 94 THR A CA 1
ATOM 711 C C . THR A 1 94 ? -13.471 -1.827 26.343 1.00 86.75 94 THR A C 1
ATOM 713 O O . THR A 1 94 ? -14.684 -1.802 26.155 1.00 86.75 94 THR A O 1
ATOM 716 N N . PHE A 1 95 ? -12.609 -1.826 25.325 1.00 88.56 95 PHE A N 1
ATOM 717 C CA . PHE A 1 95 ? -13.038 -1.809 23.935 1.00 88.56 95 PHE A CA 1
ATOM 718 C C . PHE A 1 95 ? -13.520 -3.200 23.496 1.00 88.56 95 PHE A C 1
ATOM 720 O O . PHE A 1 95 ? -12.774 -4.175 23.547 1.00 88.56 95 PHE A O 1
ATOM 727 N N . GLU A 1 96 ? -14.780 -3.294 23.068 1.00 86.31 96 GLU A N 1
ATOM 728 C CA . GLU A 1 96 ? -15.453 -4.577 22.808 1.00 86.31 96 GLU A CA 1
ATOM 729 C C . GLU A 1 96 ? -14.990 -5.275 21.516 1.00 86.31 96 GLU A C 1
ATOM 731 O O . GLU A 1 96 ? -15.112 -6.495 21.385 1.00 86.31 96 GLU A O 1
ATOM 736 N N . VAL A 1 97 ? -14.442 -4.528 20.550 1.00 89.19 97 VAL A N 1
ATOM 737 C CA . VAL A 1 97 ? -14.022 -5.091 19.260 1.00 89.19 97 VAL A CA 1
ATOM 738 C C . VAL A 1 97 ? -12.656 -5.756 19.402 1.00 89.19 97 VAL A C 1
ATOM 740 O O . VAL A 1 97 ? -11.620 -5.096 19.463 1.00 89.19 97 VAL A O 1
ATOM 743 N N . GLN A 1 98 ? -12.661 -7.088 19.415 1.00 87.25 98 GLN A N 1
ATOM 744 C CA . GLN A 1 98 ? -11.445 -7.890 19.505 1.00 87.25 98 GLN A CA 1
ATOM 745 C C . GLN A 1 98 ? -10.829 -8.138 18.127 1.00 87.25 98 GLN A C 1
ATOM 747 O O . GLN A 1 98 ? -11.427 -8.788 17.262 1.00 87.25 98 GLN A O 1
ATOM 752 N N . ILE A 1 99 ? -9.603 -7.654 17.956 1.00 91.06 99 ILE A N 1
ATOM 753 C CA . ILE A 1 99 ? -8.800 -7.834 16.748 1.00 91.06 99 ILE A CA 1
ATOM 754 C C . ILE A 1 99 ? -7.955 -9.103 16.909 1.00 91.06 99 ILE A C 1
ATOM 756 O O . ILE A 1 99 ? -7.381 -9.358 17.968 1.00 91.06 99 ILE A O 1
ATOM 760 N N . GLU A 1 100 ? -7.928 -9.929 15.871 1.00 89.88 100 GLU A N 1
ATOM 761 C CA . GLU A 1 100 ? -7.101 -11.132 15.800 1.00 89.88 100 GLU A CA 1
ATOM 762 C C . GLU A 1 100 ? -5.743 -10.820 15.181 1.00 89.88 100 GLU A C 1
ATOM 764 O O . GLU A 1 100 ? -4.709 -11.105 15.778 1.00 89.88 100 GLU A O 1
ATOM 769 N N . GLU A 1 101 ? -5.757 -10.205 14.000 1.00 87.81 101 GLU A N 1
ATOM 770 C CA . GLU A 1 101 ? -4.557 -9.946 13.214 1.00 87.81 101 GLU A CA 1
ATOM 771 C C . GLU A 1 101 ? -4.787 -8.757 12.274 1.00 87.81 101 GLU A C 1
ATOM 773 O O . GLU A 1 101 ? -5.911 -8.511 11.824 1.00 87.81 101 GLU A O 1
ATOM 778 N N . VAL A 1 102 ? -3.714 -8.043 11.926 1.00 90.50 102 VAL A N 1
ATOM 779 C CA . VAL A 1 102 ? -3.717 -7.057 10.841 1.00 90.50 102 VAL A CA 1
ATOM 780 C C . VAL A 1 102 ? -2.615 -7.355 9.838 1.00 90.50 102 VAL A C 1
ATOM 782 O O . VAL A 1 102 ? -1.452 -7.518 10.196 1.00 90.50 102 VAL A O 1
ATOM 785 N N . ARG A 1 103 ? -2.984 -7.376 8.554 1.00 90.44 103 ARG A N 1
ATOM 786 C CA . ARG A 1 103 ? -2.066 -7.616 7.436 1.00 90.44 103 ARG A CA 1
ATOM 787 C C . ARG A 1 103 ? -1.995 -6.403 6.525 1.00 90.44 103 ARG A C 1
ATOM 789 O O . ARG A 1 103 ? -3.012 -5.834 6.133 1.00 90.44 103 ARG A O 1
ATOM 796 N N . GLN A 1 104 ? -0.777 -6.022 6.154 1.00 87.75 104 GLN A N 1
ATOM 797 C CA . GLN A 1 104 ? -0.553 -5.047 5.088 1.00 87.75 104 GLN A CA 1
ATOM 798 C C . GLN A 1 104 ? -0.703 -5.742 3.739 1.00 87.75 104 GLN A C 1
ATOM 800 O O . GLN A 1 104 ? -0.086 -6.783 3.523 1.00 87.75 104 GLN A O 1
ATOM 805 N N . VAL A 1 105 ? -1.493 -5.165 2.838 1.00 90.25 105 VAL A N 1
ATOM 806 C CA . VAL A 1 105 ? -1.766 -5.731 1.512 1.00 90.25 105 VAL A CA 1
ATOM 807 C C . VAL A 1 105 ? -1.685 -4.641 0.440 1.00 90.25 105 VAL A C 1
ATOM 809 O O . VAL A 1 105 ? -1.318 -3.495 0.709 1.00 90.25 105 VAL A O 1
ATOM 812 N N . GLY A 1 106 ? -1.995 -5.007 -0.800 1.00 90.31 106 GLY A N 1
ATOM 813 C CA . GLY A 1 106 ? -2.104 -4.052 -1.897 1.00 90.31 106 GLY A CA 1
ATOM 814 C C . GLY A 1 106 ? -0.766 -3.476 -2.361 1.00 90.31 106 GLY A C 1
ATOM 815 O O . GLY A 1 106 ? 0.315 -4.013 -2.094 1.00 90.31 106 GLY A O 1
ATOM 816 N N . SER A 1 107 ? -0.857 -2.381 -3.108 1.00 90.50 107 SER A N 1
ATOM 817 C CA . SER A 1 107 ? 0.275 -1.755 -3.798 1.00 90.50 107 SER A CA 1
ATOM 818 C C . SER A 1 107 ? 1.328 -1.209 -2.836 1.00 90.50 107 SER A C 1
ATOM 820 O O . SER A 1 107 ? 2.519 -1.358 -3.105 1.00 90.50 107 SER A O 1
ATOM 822 N N . TYR A 1 108 ? 0.910 -0.663 -1.687 1.00 92.12 108 TYR A N 1
ATOM 823 C CA . TYR A 1 108 ? 1.822 -0.198 -0.635 1.00 92.12 108 TYR A CA 1
ATOM 824 C C . TYR A 1 108 ? 2.722 -1.327 -0.127 1.00 92.12 108 TYR A C 1
ATOM 826 O O . TYR A 1 108 ? 3.942 -1.179 -0.106 1.00 92.12 108 TYR A O 1
ATOM 834 N N . LYS A 1 109 ? 2.155 -2.498 0.204 1.00 92.25 109 LYS A N 1
ATOM 835 C CA . LYS A 1 109 ? 2.953 -3.645 0.665 1.00 92.25 109 LYS A CA 1
ATOM 836 C C . LYS A 1 109 ? 3.853 -4.212 -0.437 1.00 92.25 109 LYS A C 1
ATOM 838 O O . LYS A 1 109 ? 4.963 -4.650 -0.143 1.00 92.25 109 LYS A O 1
ATOM 843 N N . LYS A 1 110 ? 3.375 -4.219 -1.686 1.00 92.56 110 LYS A N 1
ATOM 844 C CA . LYS A 1 110 ? 4.102 -4.761 -2.847 1.00 92.56 110 LYS A CA 1
ATOM 845 C C . LYS A 1 110 ? 5.144 -3.797 -3.431 1.00 92.56 110 LYS A C 1
ATOM 847 O O . LYS A 1 110 ? 5.860 -4.194 -4.340 1.00 92.56 110 LYS A O 1
ATOM 852 N N . GLY A 1 111 ? 5.216 -2.547 -2.964 1.00 92.12 111 GLY A N 1
ATOM 853 C CA . GLY A 1 111 ? 6.100 -1.529 -3.547 1.00 92.12 111 GLY A CA 1
ATOM 854 C C . GLY A 1 111 ? 5.707 -1.121 -4.973 1.00 92.12 111 GLY A C 1
ATOM 855 O O . GLY A 1 111 ? 6.552 -0.683 -5.742 1.00 92.12 111 GLY A O 1
ATOM 856 N N . THR A 1 112 ? 4.431 -1.282 -5.334 1.00 93.44 112 THR A N 1
ATOM 857 C CA . THR A 1 112 ? 3.883 -1.023 -6.683 1.00 93.44 112 THR A CA 1
ATOM 858 C C . THR A 1 112 ? 2.889 0.139 -6.687 1.00 93.44 112 THR A C 1
ATOM 860 O O . THR A 1 112 ? 1.992 0.214 -7.524 1.00 93.44 112 THR A O 1
ATOM 863 N N . MET A 1 113 ? 3.003 1.042 -5.712 1.00 93.75 113 MET A N 1
ATOM 864 C CA . MET A 1 113 ? 2.237 2.287 -5.715 1.00 93.75 113 MET A CA 1
ATOM 865 C C . MET A 1 113 ? 2.646 3.164 -6.894 1.00 93.75 113 MET A C 1
ATOM 867 O O . MET A 1 113 ? 3.798 3.139 -7.316 1.00 93.75 113 MET A O 1
ATOM 871 N N . THR A 1 114 ? 1.713 3.978 -7.377 1.00 94.12 114 THR A N 1
ATOM 872 C CA . THR A 1 114 ? 1.961 4.965 -8.428 1.00 94.12 114 THR A CA 1
ATOM 873 C C . THR A 1 114 ? 1.770 6.375 -7.885 1.00 94.12 114 THR A C 1
ATOM 875 O O . THR A 1 114 ? 0.911 6.603 -7.027 1.00 94.12 114 THR A O 1
ATOM 878 N N . THR A 1 115 ? 2.539 7.331 -8.402 1.00 93.62 115 THR A N 1
ATOM 879 C CA . THR A 1 115 ? 2.392 8.751 -8.061 1.00 93.62 115 THR A CA 1
ATOM 880 C C . THR A 1 115 ? 0.967 9.246 -8.323 1.00 93.62 115 THR A C 1
ATOM 882 O O . THR A 1 115 ? 0.267 8.753 -9.214 1.00 93.62 115 THR A O 1
ATOM 885 N N . GLY A 1 116 ? 0.492 10.172 -7.490 1.00 90.38 116 GLY A N 1
ATOM 886 C CA . GLY A 1 116 ? -0.881 10.671 -7.513 1.00 90.38 116 GLY A CA 1
ATOM 887 C C . GLY A 1 116 ? -1.920 9.727 -6.895 1.00 90.38 116 GLY A C 1
ATOM 888 O O . GLY A 1 116 ? -3.050 10.150 -6.663 1.00 90.38 116 GLY A O 1
ATOM 889 N N . HIS A 1 117 ? -1.564 8.477 -6.571 1.00 90.44 117 HIS A N 1
ATOM 890 C CA . HIS A 1 117 ? -2.457 7.519 -5.911 1.00 90.44 117 HIS A CA 1
ATOM 891 C C . HIS A 1 117 ? -1.860 7.015 -4.590 1.00 90.44 117 HIS A C 1
ATOM 893 O O . HIS A 1 117 ? -1.526 5.839 -4.414 1.00 90.44 117 HIS A O 1
ATOM 899 N N . ASN A 1 118 ? -1.741 7.939 -3.634 1.00 89.00 118 ASN A N 1
ATOM 900 C CA . ASN A 1 118 ? -1.097 7.694 -2.349 1.00 89.00 118 ASN A CA 1
ATOM 901 C C . ASN A 1 118 ? -2.029 6.992 -1.342 1.00 89.00 118 ASN A C 1
ATOM 903 O O . ASN A 1 118 ? -2.559 7.604 -0.407 1.00 89.00 118 ASN A O 1
ATOM 907 N N . VAL A 1 119 ? -2.281 5.705 -1.592 1.00 89.06 119 VAL A N 1
ATOM 908 C CA . VAL A 1 119 ? -3.193 4.863 -0.813 1.00 89.06 119 VAL A CA 1
ATOM 909 C C . VAL A 1 119 ? -2.483 3.603 -0.329 1.00 89.06 119 VAL A C 1
ATOM 911 O O . VAL A 1 119 ? -1.852 2.911 -1.125 1.00 89.06 119 VAL A O 1
ATOM 914 N N . ALA A 1 120 ? -2.629 3.284 0.956 1.00 90.94 120 ALA A N 1
ATOM 915 C CA . ALA A 1 120 ? -2.223 2.001 1.524 1.00 90.94 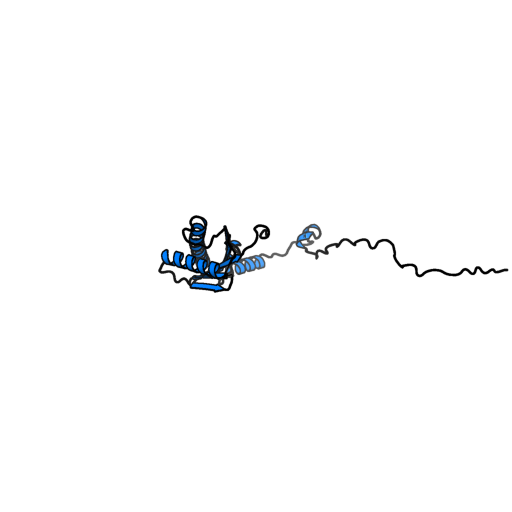120 ALA A CA 1
ATOM 916 C C . ALA A 1 120 ? -3.446 1.171 1.917 1.00 90.94 120 ALA A C 1
ATOM 918 O O . ALA A 1 120 ? -4.401 1.707 2.478 1.00 90.94 120 ALA A O 1
ATOM 919 N N . ASP A 1 121 ? -3.389 -0.136 1.665 1.00 87.94 121 ASP A N 1
ATOM 920 C CA . ASP A 1 121 ? -4.469 -1.067 1.980 1.00 87.94 121 ASP A CA 1
ATOM 921 C C . ASP A 1 121 ? -4.052 -2.034 3.090 1.00 87.94 121 ASP A C 1
ATOM 923 O O . ASP A 1 121 ? -2.924 -2.544 3.141 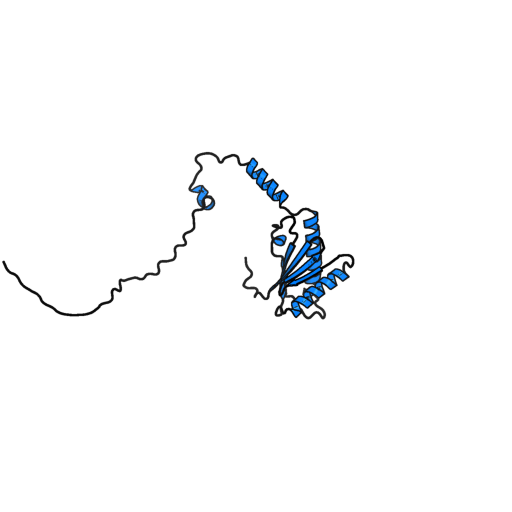1.00 87.94 121 ASP A O 1
ATOM 927 N N . ARG A 1 122 ? -4.984 -2.297 4.002 1.00 86.19 122 ARG A N 1
ATOM 928 C CA . ARG A 1 122 ? -4.805 -3.211 5.127 1.00 86.19 122 ARG A CA 1
ATOM 929 C C . ARG A 1 122 ? -6.033 -4.070 5.332 1.00 86.19 122 ARG A C 1
ATOM 931 O O . ARG A 1 122 ? -7.160 -3.615 5.151 1.00 86.19 122 ARG A O 1
ATOM 938 N N . VAL A 1 123 ? -5.800 -5.301 5.759 1.00 90.00 123 VAL A N 1
ATOM 939 C CA . VAL A 1 123 ? -6.852 -6.225 6.173 1.00 90.00 123 VAL A CA 1
ATOM 940 C C . VAL A 1 123 ? -6.815 -6.333 7.684 1.00 90.00 123 VAL A C 1
ATOM 942 O O . VAL A 1 123 ? -5.762 -6.621 8.250 1.00 90.00 123 VAL A O 1
ATOM 945 N N . VAL A 1 124 ? -7.959 -6.103 8.321 1.00 89.81 124 VAL A N 1
ATOM 946 C CA . VAL A 1 124 ? -8.135 -6.310 9.760 1.00 89.81 124 VAL A CA 1
ATOM 947 C C . VAL A 1 124 ? -9.021 -7.530 9.958 1.00 89.8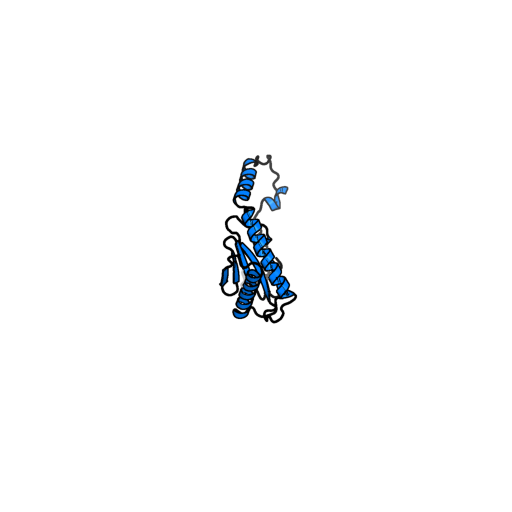1 124 VAL A C 1
ATOM 949 O O . VAL A 1 124 ? -10.169 -7.556 9.506 1.00 89.81 124 VAL A O 1
ATOM 952 N N . ILE A 1 125 ? -8.469 -8.538 10.625 1.00 88.62 125 ILE A N 1
ATOM 953 C CA . ILE A 1 125 ? -9.145 -9.788 10.954 1.00 88.62 125 ILE A CA 1
ATOM 954 C C . ILE A 1 125 ? -9.678 -9.649 12.377 1.00 88.62 125 ILE A C 1
ATOM 956 O O . ILE A 1 125 ? -8.924 -9.387 13.314 1.00 88.62 125 ILE A O 1
ATOM 960 N N . LEU A 1 126 ? -10.994 -9.768 12.534 1.00 89.44 126 LEU A N 1
ATOM 961 C CA . LEU A 1 126 ? -11.669 -9.671 13.827 1.00 89.44 126 LEU A CA 1
ATOM 962 C C . LEU A 1 126 ? -11.951 -11.071 14.372 1.00 89.44 126 LEU A C 1
ATOM 964 O O . LEU A 1 126 ? -12.414 -11.937 13.631 1.00 89.44 126 LEU A O 1
ATOM 968 N N . LYS A 1 127 ? -11.793 -11.260 15.689 1.00 88.56 127 LYS A N 1
ATOM 969 C CA . LYS A 1 127 ? -12.230 -12.499 16.365 1.00 88.56 127 LYS A CA 1
ATOM 970 C C . LYS A 1 127 ? -13.756 -12.641 16.353 1.00 88.56 127 LYS A C 1
ATOM 972 O O . LYS A 1 127 ? -14.305 -13.742 16.399 1.00 88.56 127 LYS A O 1
ATOM 977 N N . ILE A 1 128 ? -14.454 -11.507 16.293 1.00 86.88 128 ILE A N 1
ATOM 978 C CA . ILE A 1 128 ? -15.915 -11.412 16.249 1.00 86.88 128 ILE A CA 1
ATOM 979 C C . ILE A 1 128 ? -16.434 -11.287 14.808 1.00 86.88 128 ILE A C 1
ATOM 981 O O . ILE A 1 128 ? -15.673 -11.158 13.853 1.00 86.88 128 ILE A O 1
ATOM 985 N N . LEU A 1 129 ? -17.754 -11.368 14.615 1.00 85.38 129 LEU A N 1
ATOM 986 C CA . LEU A 1 129 ? -18.350 -11.045 13.314 1.00 85.38 129 LEU A CA 1
ATOM 987 C C . LEU A 1 129 ? -18.119 -9.558 12.986 1.00 85.38 129 LEU A C 1
ATOM 989 O O . LEU A 1 129 ? -18.366 -8.723 13.855 1.00 85.38 129 LEU A O 1
ATOM 993 N N . PRO A 1 130 ? -17.694 -9.210 11.758 1.00 85.56 130 PRO A N 1
ATOM 994 C CA . PRO A 1 130 ? -17.598 -7.824 11.329 1.00 85.56 130 PRO A CA 1
ATOM 995 C C . PRO A 1 130 ? -19.018 -7.291 11.144 1.00 85.56 130 PRO A C 1
ATOM 997 O O . PRO A 1 130 ? -19.617 -7.444 10.087 1.00 85.56 130 PRO A O 1
ATOM 1000 N N . THR A 1 131 ? -19.606 -6.732 12.197 1.00 88.56 131 THR A N 1
ATOM 1001 C CA . THR A 1 131 ? -20.863 -5.983 12.107 1.00 88.56 131 THR A CA 1
ATOM 1002 C C . THR A 1 131 ? -20.557 -4.537 11.730 1.00 88.56 131 THR A C 1
ATOM 1004 O O . THR A 1 131 ? -19.464 -4.037 11.997 1.00 88.56 131 THR A O 1
ATOM 1007 N N . LEU A 1 132 ? -21.520 -3.838 11.120 1.00 87.62 132 LEU A N 1
ATOM 1008 C CA . LEU A 1 132 ? -21.354 -2.417 10.784 1.00 87.62 132 LEU A CA 1
ATOM 1009 C C . LEU A 1 132 ? -21.026 -1.577 12.028 1.00 87.62 132 LEU A C 1
ATOM 1011 O O . LEU A 1 132 ? -20.193 -0.678 11.963 1.00 87.62 132 LEU A O 1
ATOM 1015 N N . GLU A 1 133 ? -21.631 -1.917 13.166 1.00 88.50 133 GLU A N 1
ATOM 1016 C CA . GLU A 1 133 ? -21.396 -1.267 14.458 1.00 88.50 133 GLU A CA 1
ATOM 1017 C C . GLU A 1 133 ? -19.963 -1.479 14.957 1.00 88.50 133 GLU A C 1
ATOM 1019 O O . GLU A 1 133 ? -19.300 -0.511 15.317 1.00 88.50 133 GLU A O 1
ATOM 1024 N N . ALA A 1 134 ? -19.447 -2.714 14.913 1.00 87.88 134 ALA A N 1
ATOM 1025 C CA . ALA A 1 134 ? -18.072 -3.012 15.315 1.00 87.88 134 ALA A CA 1
ATOM 1026 C C . ALA A 1 134 ? -17.049 -2.307 14.409 1.00 87.88 134 ALA A C 1
ATOM 1028 O O . ALA A 1 134 ? -16.061 -1.747 14.887 1.00 87.88 134 ALA A O 1
ATOM 1029 N N . VAL A 1 135 ? -17.307 -2.289 13.099 1.00 88.69 135 VAL A N 1
ATOM 1030 C CA . VAL A 1 135 ? -16.463 -1.600 12.113 1.00 88.69 135 VAL A CA 1
ATOM 1031 C C . VAL A 1 135 ? -16.460 -0.086 12.356 1.00 88.69 135 VAL A C 1
ATOM 1033 O O . VAL A 1 135 ? -15.395 0.535 12.345 1.00 88.69 135 VAL A O 1
ATOM 1036 N N . ALA A 1 136 ? -17.622 0.507 12.641 1.00 88.19 136 ALA A N 1
ATOM 1037 C CA . ALA A 1 136 ? -17.741 1.924 12.981 1.00 88.19 136 ALA A CA 1
ATOM 1038 C C . ALA A 1 136 ? -17.067 2.272 14.309 1.00 88.19 136 ALA A C 1
ATOM 1040 O O . ALA A 1 136 ? -16.316 3.246 14.372 1.00 88.19 136 ALA A O 1
ATOM 1041 N N . ALA A 1 137 ? -17.274 1.462 15.348 1.00 90.44 137 ALA A N 1
ATOM 1042 C CA . ALA A 1 137 ? -16.642 1.647 16.649 1.00 90.44 137 ALA A CA 1
ATOM 1043 C C . ALA A 1 137 ? -15.112 1.607 16.538 1.00 90.44 137 ALA A C 1
ATOM 1045 O O . ALA A 1 137 ? -14.434 2.470 17.091 1.00 90.44 137 ALA A O 1
ATOM 1046 N N . LEU A 1 138 ? -14.564 0.661 15.769 1.00 90.44 138 LEU A N 1
ATOM 1047 C CA . LEU A 1 138 ? -13.125 0.567 15.529 1.00 90.44 138 LEU A CA 1
ATOM 1048 C C . LEU A 1 138 ? -12.592 1.733 14.695 1.00 90.44 138 LEU A C 1
ATOM 1050 O O . LEU A 1 138 ? -11.584 2.327 15.072 1.00 90.44 138 LEU A O 1
ATOM 1054 N N . GLY A 1 139 ? -13.277 2.117 13.616 1.00 89.62 139 GLY A N 1
ATOM 1055 C CA . GLY A 1 139 ? -12.894 3.285 12.819 1.00 89.62 139 GLY A CA 1
ATOM 1056 C C . GLY A 1 139 ? -12.834 4.568 13.655 1.00 89.62 139 GLY A C 1
ATOM 1057 O O . GLY A 1 139 ? -11.835 5.288 13.612 1.00 89.62 139 GLY A O 1
ATOM 1058 N N . ASN A 1 140 ? -13.861 4.813 14.474 1.00 90.50 140 ASN A N 1
ATOM 1059 C CA . ASN A 1 140 ? -13.905 5.957 15.384 1.00 90.50 140 ASN A CA 1
ATOM 1060 C C . ASN A 1 140 ? -12.802 5.880 16.437 1.00 90.50 140 ASN A C 1
ATOM 1062 O O . ASN A 1 140 ? -12.077 6.854 16.621 1.00 90.50 140 ASN A O 1
ATOM 1066 N N . LYS A 1 141 ? -12.609 4.712 17.063 1.00 91.31 141 LYS A N 1
ATOM 1067 C CA . LYS A 1 141 ? -11.578 4.529 18.086 1.00 91.31 141 LYS A CA 1
ATOM 1068 C C . LYS A 1 141 ? -10.180 4.817 17.545 1.00 91.31 141 LYS A C 1
ATOM 1070 O O . LYS A 1 141 ? -9.405 5.501 18.209 1.00 91.31 141 LYS A O 1
ATOM 1075 N N . VAL A 1 142 ? -9.868 4.346 16.336 1.00 91.25 142 VAL A N 1
ATOM 1076 C CA . VAL A 1 142 ? -8.573 4.612 15.698 1.00 91.25 142 VAL A CA 1
ATOM 1077 C C . VAL A 1 142 ? -8.396 6.107 15.437 1.00 91.25 142 VAL A C 1
ATOM 1079 O O . VAL A 1 142 ? -7.355 6.662 15.776 1.00 91.25 142 VAL A O 1
ATOM 1082 N N . VAL A 1 143 ? -9.407 6.787 14.890 1.00 90.25 143 VAL A N 1
ATOM 1083 C CA . VAL A 1 143 ? -9.323 8.233 14.618 1.00 90.25 143 VAL A CA 1
ATOM 1084 C C . VAL A 1 143 ? -9.216 9.057 15.895 1.00 90.25 143 VAL A C 1
ATOM 1086 O O . VAL A 1 143 ? -8.427 9.996 15.938 1.00 90.25 143 VAL A O 1
ATOM 1089 N N . GLU A 1 144 ? -9.965 8.715 16.939 1.00 91.12 144 GLU A N 1
ATOM 1090 C CA . GLU A 1 144 ? -9.864 9.360 18.250 1.00 91.12 144 GLU A CA 1
ATOM 1091 C C . GLU A 1 144 ? -8.467 9.193 18.848 1.00 91.12 144 GLU A C 1
ATOM 1093 O O . GLU A 1 144 ? -7.872 10.171 19.298 1.00 91.12 144 GLU A O 1
ATOM 1098 N N . SER A 1 145 ? -7.907 7.980 18.798 1.00 90.94 145 SER A N 1
ATOM 1099 C CA . SER A 1 145 ? -6.544 7.712 19.258 1.00 90.94 145 SER A CA 1
ATOM 1100 C C . SER A 1 145 ? -5.495 8.491 18.463 1.00 90.94 145 SER A C 1
ATOM 1102 O O . SER A 1 145 ? -4.566 9.025 19.063 1.00 90.94 145 SER A O 1
ATOM 1104 N N . LEU A 1 146 ? -5.652 8.612 17.142 1.00 89.75 146 LEU A N 1
ATOM 1105 C CA . LEU A 1 146 ? -4.750 9.411 16.307 1.00 89.75 146 LEU A CA 1
ATOM 1106 C C . LEU A 1 146 ? -4.869 10.912 16.603 1.00 89.75 146 LEU A C 1
ATOM 1108 O O . LEU A 1 146 ? -3.855 11.589 16.733 1.00 89.75 146 LEU A O 1
ATOM 1112 N N . ARG A 1 147 ? -6.090 11.433 16.779 1.00 89.50 147 ARG A N 1
ATOM 1113 C CA . ARG A 1 147 ? -6.322 12.841 17.152 1.00 89.50 147 ARG A CA 1
ATOM 1114 C C . ARG A 1 147 ? -5.788 13.176 18.540 1.00 89.50 147 ARG A C 1
ATOM 1116 O O . ARG A 1 147 ? -5.351 14.298 18.760 1.00 89.50 147 ARG A O 1
ATOM 1123 N N . ALA A 1 148 ? -5.834 12.226 19.472 1.00 89.56 148 ALA A N 1
ATOM 1124 C CA . ALA A 1 148 ? -5.254 12.397 20.799 1.00 89.56 148 ALA A CA 1
ATOM 1125 C C . ALA A 1 148 ? -3.717 12.445 20.758 1.00 89.56 148 ALA A C 1
ATOM 1127 O O . ALA A 1 148 ? -3.116 13.135 21.577 1.00 89.56 148 ALA A O 1
ATOM 1128 N N . GLN A 1 149 ? -3.092 11.728 19.816 1.00 86.62 149 GLN A N 1
ATOM 1129 C CA . GLN A 1 149 ? -1.643 11.767 19.599 1.00 86.62 149 GLN A CA 1
ATOM 1130 C C . GLN A 1 149 ? -1.209 13.061 18.899 1.00 86.62 149 GLN A C 1
ATOM 1132 O O . GLN A 1 149 ? -0.270 13.696 19.362 1.00 86.62 149 GLN A O 1
ATOM 1137 N N . ASP A 1 150 ? -1.917 13.473 17.841 1.00 84.00 150 ASP A N 1
ATOM 1138 C CA . ASP A 1 150 ? -1.602 14.669 17.049 1.00 84.00 150 ASP A CA 1
ATOM 1139 C C . ASP A 1 150 ? -2.869 15.492 16.720 1.00 84.00 150 ASP A C 1
ATOM 1141 O O . ASP A 1 150 ? -3.483 15.321 15.661 1.00 84.00 150 ASP A O 1
ATOM 1145 N N . PRO A 1 151 ? -3.266 16.443 17.590 1.00 79.62 151 PRO A N 1
ATOM 1146 C CA . PRO A 1 151 ? -4.491 17.233 17.410 1.00 79.62 151 PRO A CA 1
ATOM 1147 C C . PRO A 1 151 ? -4.467 18.185 16.205 1.00 79.62 151 PRO A C 1
ATOM 1149 O O . PRO A 1 151 ? -5.514 18.646 15.752 1.00 79.62 151 PRO A O 1
ATOM 1152 N N . SER A 1 152 ? -3.276 18.524 15.709 1.00 76.31 152 SER A N 1
ATOM 1153 C CA . SER A 1 152 ? -3.067 19.439 14.582 1.00 76.31 152 SER A CA 1
ATOM 1154 C C . SER A 1 152 ? -3.273 18.776 13.216 1.00 76.31 152 SER A C 1
ATOM 1156 O O . SER A 1 152 ? -3.384 19.474 12.205 1.00 76.31 152 SER A O 1
ATOM 1158 N N . GLU A 1 153 ? -3.337 17.443 13.160 1.00 77.00 153 GLU A N 1
ATOM 1159 C CA . GLU A 1 153 ? -3.459 16.698 11.912 1.00 77.00 153 GLU A CA 1
ATOM 1160 C C . GLU A 1 153 ? -4.933 16.587 11.481 1.00 77.00 153 GLU A C 1
ATOM 1162 O O . GLU A 1 153 ? -5.786 16.015 12.163 1.00 77.00 153 GLU A O 1
ATOM 1167 N N . GLY A 1 154 ? -5.258 17.163 10.318 1.00 74.06 154 GLY A N 1
ATOM 1168 C CA . GLY A 1 154 ? -6.607 17.135 9.749 1.00 74.06 154 GLY A CA 1
ATOM 1169 C C . GLY A 1 154 ? -6.972 15.752 9.208 1.00 74.06 154 GLY A C 1
ATOM 1170 O O . GLY A 1 154 ? -6.770 15.489 8.023 1.00 74.06 154 GLY A O 1
ATOM 1171 N N . LEU A 1 155 ? -7.497 14.888 10.080 1.00 80.12 155 LEU A N 1
ATOM 1172 C CA . LEU A 1 155 ? -7.904 13.517 9.764 1.00 80.12 155 LEU A CA 1
ATOM 1173 C C . LEU A 1 155 ? -9.388 13.420 9.391 1.00 80.12 155 LEU A C 1
ATOM 1175 O O . LEU A 1 155 ? -10.266 13.880 10.136 1.00 80.12 155 LEU A O 1
ATOM 1179 N N . HIS A 1 156 ? -9.662 12.727 8.287 1.00 79.44 156 HIS A N 1
ATOM 1180 C CA . HIS A 1 156 ? -11.005 12.387 7.825 1.00 79.44 156 HIS A CA 1
ATOM 1181 C C . HIS A 1 156 ? -11.228 10.870 7.865 1.00 79.44 156 HIS A C 1
ATOM 1183 O O . HIS A 1 156 ? -10.339 10.094 7.515 1.00 79.44 156 HIS A O 1
ATOM 1189 N N . LEU A 1 157 ? -12.426 10.463 8.290 1.00 79.75 157 LEU A N 1
ATOM 1190 C CA . LEU A 1 157 ? -12.889 9.076 8.324 1.00 79.75 157 LEU A CA 1
ATOM 1191 C C . LEU A 1 157 ? -14.017 8.910 7.311 1.00 79.75 157 LEU A C 1
ATOM 1193 O O . LEU A 1 157 ? -14.986 9.668 7.340 1.00 79.75 157 LEU A O 1
ATOM 1197 N N . LEU A 1 158 ? -13.914 7.901 6.457 1.00 75.25 158 LEU A N 1
ATOM 1198 C CA . LEU A 1 158 ? -14.982 7.479 5.562 1.00 75.25 158 LEU A CA 1
ATOM 1199 C C . LEU A 1 158 ? -15.307 6.016 5.850 1.00 75.25 158 LEU A C 1
ATOM 1201 O O . LEU A 1 158 ? -14.408 5.177 5.871 1.00 75.25 158 LEU A O 1
ATOM 1205 N N . LEU A 1 159 ? -16.585 5.707 6.045 1.00 70.19 159 LEU A N 1
ATOM 1206 C CA . LEU A 1 159 ? -17.049 4.345 6.279 1.00 70.19 159 LEU A CA 1
ATOM 1207 C C . LEU A 1 159 ? -17.945 3.911 5.120 1.00 70.19 159 LEU A C 1
ATOM 1209 O O . LEU A 1 159 ? -18.963 4.540 4.842 1.00 70.19 159 LEU A O 1
ATOM 1213 N N . ILE A 1 160 ? -17.542 2.850 4.427 1.00 68.38 160 ILE A N 1
ATOM 1214 C CA . ILE A 1 160 ? -18.271 2.247 3.311 1.00 68.38 160 ILE A CA 1
ATOM 1215 C C . ILE A 1 160 ? -18.463 0.764 3.640 1.00 68.38 160 ILE A C 1
ATOM 1217 O O . ILE A 1 160 ? -17.581 -0.044 3.371 1.00 68.38 160 ILE A O 1
ATOM 1221 N N . LEU A 1 161 ? -19.617 0.393 4.205 1.00 65.94 161 LEU A N 1
ATOM 1222 C CA . LEU A 1 161 ? -19.959 -0.986 4.605 1.00 65.94 161 LEU A CA 1
ATOM 1223 C C . LEU A 1 161 ? -18.859 -1.671 5.449 1.00 65.94 161 LEU A C 1
ATOM 1225 O O . LEU A 1 161 ? -18.782 -1.446 6.652 1.00 65.94 161 LEU A O 1
ATOM 1229 N N . TYR A 1 162 ? -18.016 -2.494 4.817 1.00 63.97 162 TYR A N 1
ATOM 1230 C CA . TYR A 1 162 ? -16.910 -3.247 5.429 1.00 63.97 162 TYR A CA 1
ATOM 1231 C C . TYR A 1 162 ? -15.533 -2.627 5.170 1.00 63.97 162 TYR A C 1
ATOM 1233 O O . TYR A 1 162 ? -14.503 -3.255 5.423 1.00 63.97 162 TYR A O 1
ATOM 1241 N N . LEU A 1 163 ? -15.509 -1.412 4.630 1.00 69.12 163 LEU A N 1
ATOM 1242 C CA . LEU A 1 163 ? -14.310 -0.648 4.356 1.00 69.12 163 LEU A CA 1
ATOM 1243 C C . LEU A 1 163 ? -14.311 0.616 5.208 1.00 69.12 163 LEU A C 1
ATOM 1245 O O . LEU A 1 163 ? -15.254 1.405 5.178 1.00 69.12 163 LEU A O 1
ATOM 1249 N N . VAL A 1 164 ? -13.226 0.829 5.941 1.00 76.94 164 VAL A N 1
ATOM 1250 C CA . VAL A 1 164 ? -12.945 2.108 6.597 1.00 76.94 164 VAL A CA 1
ATOM 1251 C C . VAL A 1 164 ? -11.787 2.756 5.858 1.00 76.94 164 VAL A C 1
ATOM 1253 O O . VAL A 1 164 ? -10.800 2.093 5.579 1.00 76.94 164 VAL A O 1
ATOM 1256 N N . ALA A 1 165 ? -11.876 4.037 5.527 1.00 74.19 165 ALA A N 1
ATOM 1257 C CA . ALA A 1 165 ? -10.750 4.804 5.012 1.00 74.19 165 ALA A CA 1
ATOM 1258 C C . ALA A 1 165 ? -10.434 5.939 5.984 1.00 74.19 165 ALA A C 1
ATOM 1260 O O . ALA A 1 165 ? -11.307 6.742 6.310 1.00 74.19 165 ALA A O 1
ATOM 1261 N N . ILE A 1 166 ? -9.188 5.991 6.448 1.00 78.75 166 ILE A N 1
ATOM 1262 C CA . ILE A 1 166 ? -8.651 7.097 7.239 1.00 78.75 166 ILE A CA 1
ATOM 1263 C C . ILE A 1 166 ? -7.675 7.857 6.355 1.00 78.75 166 ILE A C 1
ATOM 1265 O O . ILE A 1 166 ? -6.724 7.274 5.838 1.00 78.75 166 ILE A O 1
ATOM 1269 N N . GLY A 1 167 ? -7.918 9.149 6.179 1.00 68.06 167 GLY A N 1
ATOM 1270 C CA . GLY A 1 167 ? -7.141 10.001 5.292 1.00 68.06 167 GLY A CA 1
ATOM 1271 C C . GLY A 1 167 ? -6.656 11.273 5.958 1.00 68.06 167 GLY A C 1
ATOM 1272 O O . GLY A 1 167 ? -7.333 11.843 6.813 1.00 68.06 167 GLY A O 1
ATOM 1273 N N . THR A 1 168 ? -5.495 11.736 5.514 1.00 71.19 168 THR A N 1
ATOM 1274 C CA . THR A 1 168 ? -5.064 13.130 5.649 1.00 71.19 168 THR A CA 1
ATOM 1275 C C . THR A 1 168 ? -5.331 13.856 4.326 1.00 71.19 168 THR A C 1
ATOM 1277 O O . THR A 1 168 ? -5.835 13.271 3.366 1.00 71.19 168 THR A O 1
ATOM 1280 N N . ARG A 1 169 ? -4.951 15.134 4.221 1.00 72.06 169 ARG A N 1
ATOM 1281 C CA . ARG A 1 169 ? -4.997 15.857 2.935 1.00 72.06 169 ARG A CA 1
ATOM 1282 C C . ARG A 1 169 ? -4.073 15.257 1.864 1.00 72.06 169 ARG A C 1
ATOM 1284 O O . ARG A 1 169 ? -4.269 15.546 0.689 1.00 72.06 169 ARG A O 1
ATOM 1291 N N . SER A 1 170 ? -3.085 14.455 2.263 1.00 68.44 170 SER A N 1
ATOM 1292 C CA . SER A 1 170 ? -1.966 14.035 1.406 1.00 68.44 170 SER A CA 1
ATOM 1293 C C . SER A 1 170 ? -1.945 12.533 1.110 1.00 68.44 170 SER A C 1
ATOM 1295 O O . SER A 1 170 ? -1.275 12.098 0.173 1.00 68.44 170 SER A O 1
ATOM 1297 N N . CYS A 1 171 ? -2.628 11.720 1.919 1.00 70.12 171 CYS A N 1
ATOM 1298 C CA . CYS A 1 171 ? -2.599 10.263 1.813 1.00 70.12 171 CYS A CA 1
ATOM 1299 C C . CYS A 1 171 ? -3.835 9.620 2.452 1.00 70.12 171 CYS A C 1
ATOM 1301 O O . CYS A 1 171 ? -4.445 10.188 3.357 1.00 70.12 171 CYS A O 1
ATOM 1303 N N . ASN A 1 172 ? -4.188 8.416 1.994 1.00 71.19 172 ASN A N 1
ATOM 1304 C CA . ASN A 1 172 ? -5.283 7.622 2.553 1.00 71.19 172 ASN A CA 1
ATOM 1305 C C . ASN A 1 172 ? -4.808 6.219 2.947 1.00 71.19 172 ASN A C 1
ATOM 1307 O O . ASN A 1 172 ? -4.018 5.595 2.246 1.00 71.19 172 ASN A O 1
ATOM 1311 N N . CYS A 1 173 ? -5.343 5.686 4.038 1.00 75.25 173 CYS A N 1
ATOM 1312 C CA . CYS A 1 173 ? -5.178 4.300 4.454 1.00 75.25 173 CYS A CA 1
ATOM 1313 C C . CYS A 1 173 ? -6.557 3.637 4.513 1.00 75.25 173 CYS A C 1
ATOM 1315 O O . CYS A 1 173 ? -7.452 4.128 5.203 1.00 75.25 173 CYS A O 1
ATOM 1317 N N . LYS A 1 174 ? -6.746 2.549 3.767 1.00 83.44 174 LYS A N 1
ATOM 1318 C CA . LYS A 1 174 ? -8.000 1.798 3.692 1.00 83.44 174 LYS A CA 1
ATOM 1319 C C . LYS A 1 174 ? -7.874 0.489 4.462 1.00 83.44 174 LYS A C 1
ATOM 1321 O O . LYS A 1 174 ? -6.922 -0.264 4.282 1.00 83.44 174 LYS A O 1
ATOM 1326 N N . TYR A 1 175 ? -8.876 0.197 5.273 1.00 79.19 175 TYR A N 1
ATOM 1327 C CA . TYR A 1 175 ? -9.054 -1.058 5.982 1.00 79.19 175 TYR A CA 1
ATOM 1328 C C . TYR A 1 175 ? -10.193 -1.816 5.347 1.00 79.19 175 TYR A C 1
ATOM 1330 O O . TYR A 1 175 ? -11.292 -1.286 5.225 1.00 79.19 175 TYR A O 1
ATOM 1338 N N . THR A 1 176 ? -9.944 -3.067 5.006 1.00 77.25 176 THR A N 1
ATOM 1339 C CA . THR A 1 176 ? -10.991 -4.030 4.686 1.00 77.25 176 THR A CA 1
ATOM 1340 C C . THR A 1 176 ? -11.151 -4.976 5.863 1.00 77.25 176 THR A C 1
ATOM 1342 O O . THR A 1 176 ? -10.188 -5.588 6.325 1.00 77.25 176 THR A O 1
ATOM 1345 N N . PHE A 1 177 ? -12.375 -5.067 6.374 1.00 72.06 177 PHE A N 1
ATOM 1346 C CA . PHE A 1 177 ? -12.717 -5.977 7.457 1.00 72.06 177 PHE A CA 1
ATOM 1347 C C . PHE A 1 177 ? -13.181 -7.292 6.864 1.00 72.06 177 PHE A C 1
ATOM 1349 O O . PHE A 1 177 ? -14.155 -7.332 6.114 1.00 72.06 177 PHE A O 1
ATOM 1356 N N . ASN A 1 178 ? -12.479 -8.369 7.197 1.00 59.12 178 ASN A N 1
ATOM 1357 C CA . ASN A 1 178 ? -12.817 -9.695 6.714 1.00 59.12 178 ASN A CA 1
ATOM 1358 C C . ASN A 1 178 ? -12.882 -10.676 7.879 1.00 59.12 178 ASN A C 1
ATOM 1360 O O . ASN A 1 178 ? -11.998 -10.703 8.732 1.00 59.12 178 ASN A O 1
ATOM 1364 N N . LYS A 1 179 ? -13.914 -11.521 7.881 1.00 47.66 179 LYS A N 1
ATOM 1365 C CA . LYS A 1 179 ? -13.931 -12.752 8.674 1.00 47.66 179 LYS A CA 1
ATOM 1366 C C . LYS A 1 179 ? -13.532 -13.894 7.760 1.00 47.66 179 LYS A C 1
ATOM 1368 O O . LYS A 1 179 ? -14.354 -14.733 7.407 1.00 47.66 179 LYS A O 1
ATOM 1373 N N . ILE A 1 180 ? -12.295 -13.871 7.284 1.00 47.34 180 ILE A N 1
ATOM 1374 C CA . ILE A 1 180 ? -11.794 -14.987 6.493 1.00 47.34 180 ILE A CA 1
ATOM 1375 C C . ILE A 1 180 ? -11.178 -15.972 7.476 1.00 47.34 180 ILE A C 1
ATOM 1377 O O . ILE A 1 180 ? -10.263 -15.624 8.216 1.00 47.34 180 ILE A O 1
ATOM 1381 N N . ARG A 1 181 ? -11.736 -17.191 7.507 1.00 42.16 181 ARG A N 1
ATOM 1382 C CA . ARG A 1 181 ? -11.064 -18.376 8.055 1.00 42.16 181 ARG A CA 1
ATOM 1383 C C . ARG A 1 181 ? -9.623 -18.343 7.549 1.00 42.16 181 ARG A C 1
ATOM 1385 O O . ARG A 1 181 ? -9.431 -18.241 6.340 1.00 42.16 181 ARG A O 1
ATOM 1392 N N . SER A 1 182 ? -8.661 -18.441 8.459 1.00 44.66 182 SER A N 1
ATOM 1393 C CA . SER A 1 182 ? -7.210 -18.486 8.218 1.00 44.66 182 SER A CA 1
ATOM 1394 C C . SER A 1 182 ? -6.775 -19.326 7.007 1.00 44.66 182 SER A C 1
ATOM 1396 O O . SER A 1 182 ? -5.726 -19.071 6.430 1.00 44.66 182 SER A O 1
ATOM 1398 N N . ASP A 1 183 ? -7.602 -20.283 6.595 1.00 45.09 183 ASP A N 1
ATOM 1399 C CA . ASP A 1 183 ? -7.321 -21.315 5.602 1.00 45.09 183 ASP A CA 1
ATOM 1400 C C . ASP A 1 183 ? -7.492 -20.866 4.131 1.00 45.09 183 ASP A C 1
ATOM 1402 O O . ASP A 1 183 ? -7.416 -21.707 3.240 1.00 45.09 183 ASP A O 1
ATOM 1406 N N . GLN A 1 184 ? -7.803 -19.593 3.839 1.00 41.97 184 GLN A N 1
ATOM 1407 C CA . GLN A 1 184 ? -8.100 -19.120 2.465 1.00 41.97 184 GLN A CA 1
ATOM 1408 C C . GLN A 1 184 ? -7.304 -17.872 2.024 1.00 41.97 184 GLN A C 1
ATOM 1410 O O . GLN A 1 184 ? -7.684 -17.218 1.056 1.00 41.97 184 GLN A O 1
ATOM 1415 N N . MET A 1 185 ? -6.221 -17.507 2.720 1.00 43.34 185 MET A N 1
ATOM 1416 C CA . MET A 1 185 ? -5.378 -16.344 2.375 1.00 43.34 185 MET A CA 1
ATOM 1417 C C . MET A 1 185 ? -3.897 -16.704 2.152 1.00 43.34 185 MET A C 1
ATOM 1419 O O . MET A 1 185 ? -3.012 -15.977 2.603 1.00 43.34 185 MET A O 1
ATOM 1423 N N . GLU A 1 186 ? -3.623 -17.812 1.467 1.00 40.03 186 GLU A N 1
ATOM 1424 C CA . GLU A 1 186 ? -2.331 -18.030 0.803 1.00 40.03 186 GLU A CA 1
ATOM 1425 C C . GLU A 1 186 ? -2.498 -17.798 -0.705 1.00 40.03 186 GLU A C 1
ATOM 1427 O O . GLU A 1 186 ? -3.001 -18.670 -1.405 1.00 40.03 186 GLU A O 1
ATOM 1432 N N . GLU A 1 187 ? -2.141 -16.589 -1.158 1.00 35.81 187 GLU A N 1
ATOM 1433 C CA . GLU A 1 187 ? -1.358 -16.283 -2.380 1.00 35.81 187 GLU A CA 1
ATOM 1434 C C . GLU A 1 187 ? -1.052 -14.775 -2.486 1.00 35.81 187 GLU A C 1
ATOM 1436 O O . GLU A 1 187 ? -1.977 -13.938 -2.338 1.00 35.81 187 GLU A O 1
#

pLDDT: mean 80.38, std 18.25, range [35.34, 98.25]

Sequence (187 aa):
MRGDRGRGRGGRFGSRGGPGGGFRPFVPHIPFDFYLCEMAFPRVKPAPDETSFSEALLKRNQDLAPNSAEQASILSLVTKINNVIDNLIVAPGTFEVQIEEVRQVGSYKKGTMTTGHNVADRVVILKILPTLEAVAALGNKVVESLRAQDPSEGLHLLLILYLVAIGTRSCNCKYTFNKIRSDQMEE